Protein AF-A0A952QMC7-F1 (afdb_monomer_lite)

Structure (mmCIF, N/CA/C/O backbone):
data_AF-A0A952QMC7-F1
#
_entry.id   AF-A0A952QMC7-F1
#
loop_
_atom_site.group_PDB
_atom_site.id
_atom_site.type_symbol
_atom_site.label_atom_id
_atom_site.label_alt_id
_atom_site.label_comp_id
_atom_site.label_asym_id
_atom_site.label_entity_id
_atom_site.label_seq_id
_atom_site.pdbx_PDB_ins_code
_atom_site.Cartn_x
_atom_site.Cartn_y
_atom_site.Cartn_z
_atom_site.occupancy
_atom_site.B_iso_or_equiv
_atom_site.auth_seq_id
_atom_site.auth_comp_id
_atom_site.auth_asym_id
_atom_site.auth_atom_id
_atom_site.pdbx_PDB_model_num
ATOM 1 N N . MET A 1 1 ? 6.473 1.952 -27.449 1.00 46.44 1 MET A N 1
ATOM 2 C CA . MET A 1 1 ? 7.443 1.026 -28.058 1.00 46.44 1 MET A CA 1
ATOM 3 C C . MET A 1 1 ? 8.771 1.751 -28.210 1.00 46.44 1 MET A C 1
ATOM 5 O O . MET A 1 1 ? 8.741 2.931 -28.536 1.00 46.44 1 MET A O 1
ATOM 9 N N . PRO A 1 2 ? 9.917 1.151 -27.863 1.00 58.44 2 PRO A N 1
ATOM 10 C CA . PRO A 1 2 ? 11.208 1.747 -28.195 1.00 58.44 2 PRO A CA 1
ATOM 11 C C . PRO A 1 2 ? 11.367 1.767 -29.720 1.00 58.44 2 PRO A C 1
ATOM 13 O O . PRO A 1 2 ? 11.030 0.790 -30.382 1.00 58.44 2 PRO A O 1
ATOM 16 N N . SER A 1 3 ? 11.835 2.882 -30.279 1.00 60.69 3 SER A N 1
ATOM 17 C CA . SER A 1 3 ? 12.245 2.903 -31.687 1.00 60.69 3 SER A CA 1
ATOM 18 C C . SER A 1 3 ? 13.537 2.098 -31.801 1.00 60.69 3 SER A C 1
ATOM 20 O O . SER A 1 3 ? 14.503 2.443 -31.131 1.00 60.69 3 SER A O 1
ATOM 22 N N . VAL A 1 4 ? 13.567 1.010 -32.567 1.00 72.19 4 VAL A N 1
ATOM 23 C CA . VAL A 1 4 ? 14.791 0.222 -32.784 1.00 72.19 4 VAL A CA 1
ATOM 24 C C . VAL A 1 4 ? 15.280 0.508 -34.194 1.00 72.19 4 VAL A C 1
ATOM 26 O O . VAL A 1 4 ? 14.558 0.272 -35.158 1.00 72.19 4 VAL A O 1
ATOM 29 N N . ARG A 1 5 ? 16.503 1.034 -34.312 1.00 64.94 5 ARG A N 1
ATOM 30 C CA . ARG A 1 5 ? 17.188 1.211 -35.593 1.00 64.94 5 ARG A CA 1
ATOM 31 C C . ARG A 1 5 ? 18.360 0.242 -35.632 1.00 64.94 5 ARG A C 1
ATOM 33 O O . ARG A 1 5 ? 19.330 0.408 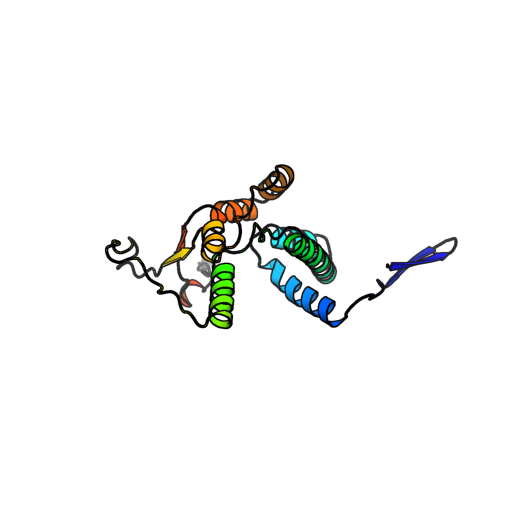-34.895 1.00 64.94 5 ARG A O 1
ATOM 40 N N . GLN A 1 6 ? 18.240 -0.782 -36.464 1.00 74.38 6 GLN A N 1
ATOM 41 C CA . GLN A 1 6 ? 19.273 -1.787 -36.684 1.00 74.38 6 GLN A CA 1
ATOM 42 C C . GLN A 1 6 ? 19.894 -1.558 -38.064 1.00 74.38 6 GLN A C 1
ATOM 44 O O . GLN A 1 6 ? 19.174 -1.490 -39.058 1.00 74.38 6 GLN A O 1
ATOM 49 N N . SER A 1 7 ? 21.216 -1.417 -38.123 1.00 74.81 7 SER A N 1
ATOM 50 C CA . SER A 1 7 ? 22.007 -1.575 -39.348 1.00 74.81 7 SER A CA 1
ATOM 51 C C . SER A 1 7 ? 22.953 -2.766 -39.167 1.00 74.81 7 SER A C 1
ATOM 53 O O . SER A 1 7 ? 23.205 -3.171 -38.034 1.00 74.81 7 SER A O 1
ATOM 55 N N . ALA A 1 8 ? 23.450 -3.349 -40.265 1.00 68.75 8 ALA A N 1
ATOM 56 C CA . ALA A 1 8 ? 24.111 -4.665 -40.316 1.00 68.75 8 ALA A CA 1
ATOM 57 C C . ALA A 1 8 ? 25.229 -4.923 -39.276 1.00 68.75 8 ALA A C 1
ATOM 59 O O . ALA A 1 8 ? 25.544 -6.078 -39.012 1.00 68.75 8 ALA A O 1
ATOM 60 N N . GLN A 1 9 ? 25.806 -3.879 -38.668 1.00 71.62 9 GLN A N 1
ATOM 61 C CA . GLN A 1 9 ? 26.843 -3.980 -37.631 1.00 71.62 9 GLN A CA 1
ATOM 62 C C . GLN A 1 9 ? 26.465 -3.341 -36.278 1.00 71.62 9 GLN A C 1
ATOM 64 O O . GLN A 1 9 ? 27.192 -3.526 -35.308 1.00 71.62 9 GLN A O 1
ATOM 69 N N . HIS A 1 10 ? 25.341 -2.619 -36.160 1.00 63.44 10 HIS A N 1
ATOM 70 C CA . HIS A 1 10 ? 24.965 -1.922 -34.922 1.00 63.44 10 HIS A CA 1
ATOM 71 C C . HIS A 1 10 ? 23.453 -1.907 -34.654 1.00 63.44 10 HIS A C 1
ATOM 73 O O . HIS A 1 10 ? 22.632 -1.579 -35.512 1.00 63.44 10 HIS A O 1
ATOM 79 N N . CYS A 1 11 ? 23.086 -2.187 -33.400 1.00 74.00 11 CYS A N 1
ATOM 80 C CA . CYS A 1 11 ? 21.713 -2.106 -32.903 1.00 74.00 11 CYS A CA 1
ATOM 81 C C . CYS A 1 11 ? 21.554 -0.882 -31.993 1.00 74.00 11 CYS A C 1
ATOM 83 O O . CYS A 1 11 ? 22.032 -0.892 -30.859 1.00 74.00 11 CYS A O 1
ATOM 85 N N . TYR A 1 12 ? 20.846 0.153 -32.450 1.00 68.44 12 TYR A N 1
ATOM 86 C CA . TYR A 1 12 ? 20.510 1.314 -31.627 1.00 68.44 12 TYR A CA 1
ATOM 87 C C . TYR A 1 12 ? 19.070 1.207 -31.122 1.00 68.44 12 TYR A C 1
ATOM 89 O O . TYR A 1 12 ? 18.110 1.249 -31.894 1.00 68.44 12 TYR A O 1
ATOM 97 N N . THR A 1 13 ? 18.909 1.103 -29.802 1.00 73.38 13 THR A N 1
ATOM 98 C CA . THR A 1 13 ? 17.611 1.311 -29.149 1.00 73.38 13 THR A CA 1
ATOM 99 C C . THR A 1 13 ? 17.432 2.804 -28.891 1.00 73.38 13 THR A C 1
ATOM 101 O O . THR A 1 13 ? 18.131 3.397 -28.074 1.00 73.38 13 THR A O 1
ATOM 104 N N . GLY A 1 14 ? 16.508 3.421 -29.618 1.00 67.38 14 GLY A N 1
ATOM 105 C CA . GLY A 1 14 ? 16.088 4.805 -29.454 1.00 67.38 14 GLY A CA 1
ATOM 106 C C . GLY A 1 14 ? 15.146 5.019 -28.267 1.00 67.38 14 GLY A C 1
ATOM 107 O O . GLY A 1 14 ? 14.783 4.106 -27.522 1.00 67.38 14 GLY A O 1
ATOM 108 N N . HIS A 1 15 ? 14.729 6.272 -28.095 1.00 61.84 15 HIS A N 1
ATOM 109 C CA . HIS A 1 15 ? 13.903 6.708 -26.974 1.00 61.84 15 HIS A CA 1
ATOM 110 C C . HIS A 1 15 ? 12.554 5.974 -26.923 1.00 61.84 15 HIS A C 1
ATOM 112 O O . HIS A 1 15 ? 11.916 5.702 -27.942 1.00 61.84 15 HIS A O 1
ATOM 118 N N . ILE A 1 16 ? 12.089 5.685 -25.707 1.00 64.94 16 ILE A N 1
ATOM 119 C CA . ILE A 1 16 ? 10.761 5.113 -25.471 1.00 64.94 16 ILE A CA 1
ATOM 120 C C . ILE A 1 16 ? 9.714 6.111 -25.985 1.00 64.94 16 ILE A C 1
ATOM 122 O O . ILE A 1 16 ? 9.616 7.226 -25.467 1.00 64.94 16 ILE A O 1
ATOM 126 N N . THR A 1 17 ? 8.913 5.720 -26.985 1.00 59.78 17 THR A N 1
ATOM 127 C CA . THR A 1 17 ? 7.838 6.576 -27.514 1.00 59.78 17 THR A CA 1
ATOM 128 C C . THR A 1 17 ? 6.886 6.976 -26.387 1.00 59.78 17 THR A C 1
ATOM 130 O O . THR A 1 17 ? 6.325 6.107 -25.711 1.00 59.78 17 THR A O 1
ATOM 133 N N . LYS A 1 18 ? 6.656 8.279 -26.206 1.00 67.50 18 LYS A N 1
ATOM 134 C CA . LYS A 1 18 ? 5.801 8.844 -25.149 1.00 67.50 18 LYS A CA 1
ATOM 135 C C . LYS A 1 18 ? 4.307 8.783 -25.507 1.00 67.50 18 LYS A C 1
ATOM 137 O O . LYS A 1 18 ? 3.601 9.771 -25.342 1.00 67.50 18 LYS A O 1
ATOM 142 N N . GLN A 1 19 ? 3.829 7.635 -25.981 1.00 70.88 19 GLN A N 1
ATOM 143 C CA . GLN A 1 19 ? 2.412 7.444 -26.302 1.00 70.88 19 GLN A CA 1
ATOM 144 C C . GLN A 1 19 ? 1.550 7.558 -25.025 1.00 70.88 19 GLN A C 1
ATOM 146 O O . GLN A 1 19 ? 1.967 7.111 -23.948 1.00 70.88 19 GLN A O 1
ATOM 151 N N . GLY A 1 20 ? 0.386 8.209 -25.131 1.00 76.06 20 GLY A N 1
ATOM 152 C CA . GLY A 1 20 ? -0.551 8.476 -24.026 1.00 76.06 20 GLY A CA 1
ATOM 153 C C . GLY A 1 20 ? -0.353 9.814 -23.290 1.00 76.06 20 GLY A C 1
ATOM 154 O O . GLY A 1 20 ? 0.613 10.544 -23.524 1.00 76.06 20 GLY A O 1
ATOM 155 N N . ALA A 1 21 ? -1.272 10.122 -22.366 1.00 84.25 21 ALA A N 1
ATOM 156 C CA . ALA A 1 21 ? -1.344 11.407 -21.664 1.00 84.25 21 ALA A CA 1
ATOM 157 C C . ALA A 1 21 ? -0.065 11.737 -20.865 1.00 84.25 21 ALA A C 1
ATOM 159 O O . ALA A 1 21 ? 0.328 11.025 -19.935 1.00 84.25 21 ALA A O 1
ATOM 160 N N . SER A 1 22 ? 0.572 12.863 -21.202 1.00 86.44 22 SER A N 1
ATOM 161 C CA . SER A 1 22 ? 1.800 13.352 -20.557 1.00 86.44 22 SER A CA 1
ATOM 162 C C . SER A 1 22 ? 1.619 13.635 -19.065 1.00 86.44 22 SER A C 1
ATOM 164 O O . SER A 1 22 ? 2.459 13.225 -18.263 1.00 86.44 22 SER A O 1
ATOM 166 N N . HIS A 1 23 ? 0.500 14.259 -18.695 1.00 90.94 23 HIS A N 1
ATOM 167 C CA . HIS A 1 23 ? 0.152 14.598 -17.315 1.00 90.94 23 HIS A CA 1
ATOM 168 C C . HIS A 1 23 ? 0.047 13.363 -16.414 1.00 90.94 23 HIS A C 1
ATOM 170 O O . HIS A 1 23 ? 0.604 13.349 -15.319 1.00 90.94 23 HIS A O 1
ATOM 176 N N . VAL A 1 24 ? -0.595 12.292 -16.893 1.00 89.75 24 VAL A N 1
ATOM 177 C CA . VAL A 1 24 ? -0.735 11.035 -16.137 1.00 89.75 24 VAL A CA 1
ATOM 178 C C . VAL A 1 24 ? 0.632 10.410 -15.883 1.00 89.75 24 VAL A C 1
ATOM 180 O O . VAL A 1 24 ? 0.936 9.999 -14.765 1.00 89.75 24 VAL A O 1
ATOM 183 N N . ARG A 1 25 ? 1.498 10.389 -16.902 1.00 88.56 25 ARG A N 1
ATOM 184 C CA . ARG A 1 25 ? 2.869 9.884 -16.768 1.00 88.56 25 ARG A CA 1
ATOM 185 C C . ARG A 1 25 ? 3.661 10.680 -15.736 1.00 88.56 25 ARG A C 1
ATOM 187 O O . ARG A 1 25 ? 4.334 10.081 -14.902 1.00 88.56 25 ARG A O 1
ATOM 194 N N . TRP A 1 26 ? 3.570 12.008 -15.784 1.00 92.44 26 TRP A N 1
ATOM 195 C CA . TRP A 1 26 ? 4.222 12.875 -14.808 1.00 92.44 26 TRP A CA 1
ATOM 196 C C . TRP A 1 26 ? 3.712 12.592 -13.389 1.00 92.44 26 TRP A C 1
ATOM 198 O O . TRP A 1 26 ? 4.519 12.327 -12.501 1.00 92.44 26 TRP A O 1
ATOM 208 N N . LEU A 1 27 ? 2.391 12.528 -13.195 1.00 94.31 27 LEU A N 1
ATOM 209 C CA . LEU A 1 27 ? 1.772 12.246 -11.897 1.00 94.31 27 LEU A CA 1
ATOM 210 C C . LEU A 1 27 ? 2.215 10.889 -11.326 1.00 94.31 27 LEU A C 1
ATOM 212 O O . LEU A 1 27 ? 2.561 10.791 -10.150 1.00 94.31 27 LEU A O 1
ATOM 216 N N . LEU A 1 28 ? 2.253 9.847 -12.160 1.00 91.69 28 LEU A N 1
ATOM 217 C CA . LEU A 1 28 ? 2.708 8.514 -11.759 1.00 91.69 28 LEU A CA 1
ATOM 218 C C . LEU A 1 28 ? 4.179 8.503 -11.348 1.00 91.69 28 LEU A C 1
ATOM 220 O O . LEU A 1 28 ? 4.537 7.827 -10.387 1.00 91.69 28 LEU A O 1
ATOM 224 N N . VAL A 1 29 ? 5.029 9.256 -12.047 1.00 93.56 29 VAL A N 1
ATOM 225 C CA . VAL A 1 29 ? 6.442 9.402 -11.679 1.00 93.56 29 VAL A CA 1
ATOM 226 C C . VAL A 1 29 ? 6.573 10.108 -10.329 1.00 93.56 29 VAL A C 1
ATOM 228 O O . VAL A 1 29 ? 7.325 9.630 -9.483 1.00 93.56 29 VAL A O 1
ATOM 231 N N . GLN A 1 30 ? 5.812 11.178 -10.080 1.00 94.62 30 GLN A N 1
ATOM 232 C CA . GLN A 1 30 ? 5.806 11.863 -8.777 1.00 94.62 30 GLN A CA 1
ATOM 233 C C . GLN A 1 30 ? 5.329 10.941 -7.643 1.00 94.62 30 GLN A C 1
ATOM 235 O O . GLN A 1 30 ? 5.927 10.901 -6.566 1.00 94.62 30 GLN A O 1
ATOM 240 N N . ALA A 1 31 ? 4.292 10.136 -7.889 1.00 92.75 31 ALA A N 1
ATOM 241 C CA . ALA A 1 31 ? 3.830 9.135 -6.930 1.00 92.75 31 ALA A CA 1
ATOM 242 C C . ALA A 1 31 ? 4.902 8.061 -6.668 1.00 92.75 31 ALA A C 1
ATOM 244 O O . ALA A 1 31 ? 5.168 7.705 -5.520 1.00 92.75 31 ALA A O 1
ATOM 245 N N . ALA A 1 32 ? 5.565 7.584 -7.723 1.00 93.31 32 ALA A N 1
ATOM 246 C CA . ALA A 1 32 ? 6.609 6.570 -7.637 1.00 93.31 32 ALA A CA 1
ATOM 247 C C . ALA A 1 32 ? 7.864 7.048 -6.887 1.00 93.31 32 ALA A C 1
ATOM 249 O O . ALA A 1 32 ? 8.532 6.231 -6.257 1.00 93.31 32 ALA A O 1
ATOM 250 N N . GLN A 1 33 ? 8.169 8.351 -6.898 1.00 93.00 33 GLN A N 1
ATOM 251 C CA . GLN A 1 33 ? 9.285 8.913 -6.126 1.00 93.00 33 GLN A CA 1
ATOM 252 C C . GLN A 1 33 ? 9.144 8.705 -4.615 1.00 93.00 33 GLN A C 1
ATOM 254 O O . GLN A 1 33 ? 10.159 8.615 -3.939 1.00 93.00 33 GLN A O 1
ATOM 259 N N . HIS A 1 34 ? 7.914 8.612 -4.104 1.00 91.44 34 HIS A N 1
ATOM 260 C CA . HIS A 1 34 ? 7.626 8.413 -2.680 1.00 91.44 34 HIS A CA 1
ATOM 261 C C . HIS A 1 34 ? 7.487 6.931 -2.296 1.00 91.44 34 HIS A C 1
ATOM 263 O O . HIS A 1 34 ? 7.244 6.604 -1.132 1.00 91.44 34 HIS A O 1
ATOM 269 N N . LEU A 1 35 ? 7.583 6.022 -3.273 1.00 90.69 35 LEU A N 1
ATOM 270 C CA . LEU A 1 35 ? 7.326 4.598 -3.069 1.00 90.69 35 LEU A CA 1
ATOM 271 C C . LEU A 1 35 ? 8.477 3.893 -2.339 1.00 90.69 35 LEU A C 1
ATOM 273 O O . LEU A 1 35 ? 8.259 2.861 -1.711 1.00 90.69 35 LEU A O 1
ATOM 277 N N . ASP A 1 36 ? 9.681 4.460 -2.380 1.00 88.12 36 ASP A N 1
ATOM 278 C CA . ASP A 1 36 ? 10.869 3.979 -1.668 1.00 88.12 36 ASP A CA 1
ATOM 279 C C . ASP A 1 36 ? 10.670 3.914 -0.143 1.00 88.12 36 ASP A C 1
ATOM 281 O O . ASP A 1 36 ? 11.124 2.964 0.501 1.00 88.12 36 ASP A O 1
ATOM 285 N N . ARG A 1 37 ? 9.913 4.866 0.414 1.00 89.31 37 ARG A N 1
ATOM 286 C CA . ARG A 1 37 ? 9.539 4.948 1.837 1.00 89.31 37 ARG A CA 1
ATOM 287 C C . ARG A 1 37 ? 8.429 3.977 2.238 1.00 89.31 37 ARG A C 1
ATOM 289 O O . ARG A 1 37 ? 8.126 3.853 3.422 1.00 89.31 37 ARG A O 1
ATOM 296 N N . HIS A 1 38 ? 7.789 3.300 1.285 1.00 91.81 38 HIS A N 1
ATOM 297 C CA . HIS A 1 38 ? 6.698 2.384 1.597 1.00 91.81 38 HIS A CA 1
ATOM 298 C C . HIS A 1 38 ? 7.247 1.087 2.238 1.00 91.81 38 HIS A C 1
ATOM 300 O O . HIS A 1 38 ? 8.156 0.464 1.677 1.00 91.81 38 HIS A O 1
ATOM 306 N N . PRO A 1 39 ? 6.701 0.627 3.380 1.00 89.94 39 PRO A N 1
ATOM 307 C CA . PRO A 1 39 ? 7.207 -0.565 4.079 1.00 89.94 39 PRO A CA 1
ATOM 308 C C . PRO A 1 39 ? 6.854 -1.889 3.378 1.00 89.94 39 PRO A C 1
ATOM 310 O O . PRO A 1 39 ? 7.536 -2.890 3.554 1.00 89.94 39 PRO A O 1
ATOM 313 N N . GLY A 1 40 ? 5.813 -1.894 2.545 1.00 91.44 40 GLY A N 1
ATOM 314 C CA . GLY A 1 40 ? 5.355 -3.085 1.823 1.00 91.44 40 GLY A CA 1
ATOM 315 C C . GLY A 1 40 ? 6.216 -3.530 0.622 1.00 91.44 40 GLY A C 1
ATOM 316 O O . GLY A 1 40 ? 7.221 -2.895 0.282 1.00 91.44 40 GLY A O 1
ATOM 317 N N . PRO A 1 41 ? 5.768 -4.577 -0.102 1.00 91.56 41 PRO A N 1
ATOM 318 C CA . PRO A 1 41 ? 6.540 -5.234 -1.167 1.00 91.56 41 PRO A CA 1
ATOM 319 C C . PRO A 1 41 ? 6.871 -4.311 -2.347 1.00 91.56 41 PRO A C 1
ATOM 321 O O . PRO A 1 41 ? 7.883 -4.486 -3.025 1.00 91.56 41 PRO A O 1
ATOM 324 N N . LEU A 1 42 ? 6.041 -3.293 -2.587 1.00 91.00 42 LEU A N 1
ATOM 325 C CA . LEU A 1 42 ? 6.306 -2.275 -3.600 1.00 91.00 42 LEU A CA 1
ATOM 326 C C . LEU A 1 42 ? 7.541 -1.438 -3.286 1.00 91.00 42 LEU A C 1
ATOM 328 O O . LEU A 1 42 ? 8.378 -1.259 -4.166 1.00 91.00 42 LEU A O 1
ATOM 332 N N . GLY A 1 43 ? 7.684 -0.966 -2.048 1.00 90.75 43 GLY A N 1
ATOM 333 C CA . GLY A 1 43 ? 8.855 -0.185 -1.661 1.00 90.75 43 GLY A CA 1
ATOM 334 C C . GLY A 1 43 ? 10.117 -1.037 -1.658 1.00 90.75 43 GLY A C 1
ATOM 335 O O . GLY A 1 43 ? 11.143 -0.608 -2.178 1.00 90.75 43 GLY A O 1
ATOM 336 N N . ALA A 1 44 ? 10.024 -2.288 -1.196 1.00 92.31 44 ALA A N 1
ATOM 337 C CA . ALA A 1 44 ? 11.132 -3.240 -1.280 1.00 92.31 44 ALA A CA 1
ATOM 338 C C . ALA A 1 44 ? 11.581 -3.485 -2.729 1.00 92.31 44 ALA A C 1
ATOM 340 O O . ALA A 1 44 ? 12.778 -3.508 -3.008 1.00 92.31 44 ALA A O 1
ATOM 341 N N . PHE A 1 45 ? 10.640 -3.594 -3.672 1.00 91.06 45 PHE A N 1
ATOM 342 C CA . PHE A 1 45 ? 10.955 -3.701 -5.096 1.00 91.06 45 PHE A CA 1
ATOM 343 C C . PHE A 1 45 ? 11.722 -2.477 -5.614 1.00 91.06 45 PHE A C 1
ATOM 345 O O . PHE A 1 45 ? 12.730 -2.640 -6.302 1.00 91.06 45 PHE A O 1
ATOM 352 N N . VAL A 1 46 ? 11.288 -1.261 -5.259 1.00 91.88 46 VAL A N 1
ATOM 353 C CA . VAL A 1 46 ? 11.984 -0.030 -5.667 1.00 91.88 46 VAL A CA 1
ATOM 354 C C . VAL A 1 46 ? 13.386 0.030 -5.073 1.00 91.88 46 VAL A C 1
ATOM 356 O O . VAL A 1 46 ? 14.334 0.255 -5.820 1.00 91.88 46 VAL A O 1
ATOM 359 N N . ARG A 1 47 ? 13.542 -0.239 -3.772 1.00 92.50 47 ARG A N 1
ATOM 360 C CA . ARG A 1 47 ? 14.848 -0.235 -3.092 1.00 92.50 47 ARG A CA 1
ATOM 361 C C . ARG A 1 47 ? 15.815 -1.255 -3.703 1.00 92.50 47 ARG A C 1
ATOM 363 O O . ARG A 1 47 ? 16.947 -0.912 -4.029 1.00 92.50 47 ARG A O 1
ATOM 370 N N . LYS A 1 48 ? 15.353 -2.486 -3.958 1.00 91.56 48 LYS A N 1
ATOM 371 C CA . LYS A 1 48 ? 16.159 -3.530 -4.621 1.00 91.56 48 LYS A CA 1
ATOM 372 C C . LYS A 1 48 ? 16.586 -3.117 -6.029 1.00 91.56 48 LYS A C 1
ATOM 374 O O . LYS A 1 48 ? 17.710 -3.395 -6.441 1.00 91.56 48 LYS A O 1
ATOM 379 N N . LEU A 1 49 ? 15.707 -2.449 -6.774 1.00 92.12 49 LEU A N 1
ATOM 380 C CA . LEU A 1 49 ? 16.019 -1.997 -8.125 1.00 92.12 49 LEU A CA 1
ATOM 381 C C . LEU A 1 49 ? 16.970 -0.793 -8.130 1.00 92.12 49 LEU A C 1
ATOM 383 O O . LEU A 1 49 ? 17.862 -0.752 -8.972 1.00 92.12 49 LEU A O 1
ATOM 387 N N . GLN A 1 50 ? 16.831 0.130 -7.175 1.00 92.25 50 GLN A N 1
ATOM 388 C CA . GLN A 1 50 ? 17.759 1.250 -6.969 1.00 92.25 50 GLN A CA 1
ATOM 389 C C . GLN A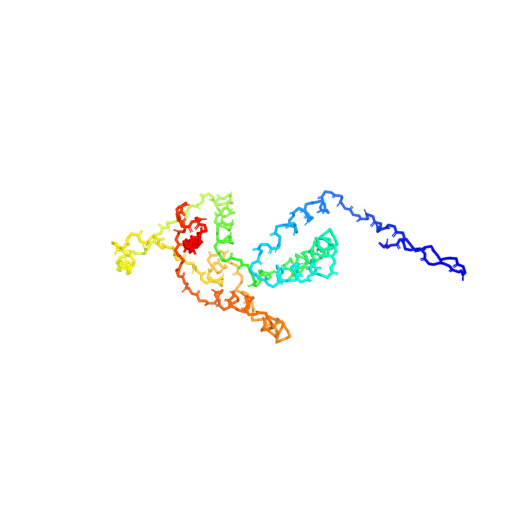 1 50 ? 19.177 0.775 -6.631 1.00 92.25 50 GLN A C 1
ATOM 391 O O . GLN A 1 50 ? 20.139 1.401 -7.053 1.00 92.25 50 GLN A O 1
ATOM 396 N N . HIS A 1 51 ? 19.321 -0.354 -5.934 1.00 91.81 51 HIS A N 1
ATOM 397 C CA . HIS A 1 51 ? 20.636 -0.943 -5.674 1.00 91.81 51 HIS A CA 1
ATOM 398 C C . HIS A 1 51 ? 21.299 -1.506 -6.948 1.00 91.81 51 HIS A C 1
ATOM 400 O O . HIS A 1 51 ? 22.518 -1.601 -7.035 1.00 91.81 51 HIS A O 1
ATOM 406 N N . ARG A 1 52 ? 20.513 -1.922 -7.950 1.00 91.12 52 ARG A N 1
ATOM 407 C CA . ARG A 1 52 ? 21.028 -2.557 -9.181 1.00 91.12 52 ARG A CA 1
ATOM 408 C C . ARG A 1 52 ? 21.140 -1.602 -10.370 1.00 91.12 52 ARG A C 1
ATOM 410 O O . ARG A 1 52 ? 21.826 -1.918 -11.340 1.00 91.12 52 ARG A O 1
ATOM 417 N N . LYS A 1 53 ? 20.380 -0.506 -10.368 1.00 90.88 53 LYS A N 1
ATOM 418 C CA . LYS A 1 53 ? 20.196 0.412 -11.501 1.00 90.88 53 LYS A CA 1
ATOM 419 C C . LYS A 1 53 ? 20.045 1.846 -11.002 1.00 90.88 53 LYS A C 1
ATOM 421 O O . LYS A 1 53 ? 19.645 2.086 -9.871 1.00 90.88 53 LYS A O 1
ATOM 426 N N . ASN A 1 54 ? 20.253 2.801 -11.905 1.00 91.50 54 ASN A N 1
ATOM 427 C CA . ASN A 1 54 ? 20.069 4.225 -11.627 1.00 91.50 54 ASN A CA 1
ATOM 428 C C . ASN A 1 54 ? 18.669 4.529 -11.066 1.00 91.50 54 ASN A C 1
ATOM 430 O O . ASN A 1 54 ? 17.661 3.984 -11.532 1.00 91.50 54 ASN A O 1
ATOM 434 N N . ARG A 1 55 ? 18.597 5.481 -10.128 1.00 91.06 55 ARG A N 1
ATOM 435 C CA . ARG A 1 55 ? 17.354 5.883 -9.446 1.00 91.06 55 ARG A CA 1
ATOM 436 C C . ARG A 1 55 ? 16.218 6.215 -10.417 1.00 91.06 55 ARG A C 1
ATOM 438 O O . ARG A 1 55 ? 15.091 5.771 -10.212 1.00 91.06 55 ARG A O 1
ATOM 445 N N . SER A 1 56 ? 16.510 6.930 -11.502 1.00 90.75 56 SER A N 1
ATOM 446 C CA . SER A 1 56 ? 15.517 7.295 -12.522 1.00 90.75 56 SER A CA 1
ATOM 447 C C . SER A 1 56 ? 14.891 6.071 -13.198 1.00 90.75 56 SER A C 1
ATOM 449 O O . SER A 1 56 ? 13.680 6.031 -13.400 1.00 90.75 56 SER A O 1
ATOM 451 N N . ILE A 1 57 ? 15.691 5.037 -13.483 1.00 90.88 57 ILE A N 1
ATOM 452 C CA . ILE A 1 57 ? 15.206 3.777 -14.069 1.00 90.88 57 ILE A CA 1
ATOM 453 C C . ILE A 1 57 ? 14.302 3.058 -13.064 1.00 90.88 57 ILE A C 1
ATOM 455 O O . ILE A 1 57 ? 13.223 2.589 -13.430 1.00 90.88 57 ILE A O 1
ATOM 459 N N . ALA A 1 58 ? 14.703 3.023 -11.791 1.00 93.12 58 ALA A N 1
ATOM 460 C CA . ALA A 1 58 ? 13.911 2.398 -10.740 1.00 93.12 58 ALA A CA 1
ATOM 461 C C . ALA A 1 58 ? 12.546 3.082 -10.549 1.00 93.12 58 ALA A C 1
ATOM 463 O O . ALA A 1 58 ? 11.533 2.395 -10.439 1.00 93.12 58 ALA A O 1
ATOM 464 N N . ILE A 1 59 ? 12.494 4.419 -10.582 1.00 93.38 59 ILE A N 1
ATOM 465 C CA . ILE A 1 59 ? 11.243 5.189 -10.476 1.00 93.38 59 ILE A CA 1
ATOM 466 C C . ILE A 1 59 ? 10.323 4.917 -11.674 1.00 93.38 59 ILE A C 1
ATOM 468 O O . ILE A 1 59 ? 9.125 4.708 -11.493 1.00 93.38 59 ILE A O 1
ATOM 472 N N . VAL A 1 60 ? 10.857 4.872 -12.898 1.00 91.62 60 VAL A N 1
ATOM 473 C CA . VAL A 1 60 ? 10.050 4.581 -14.097 1.00 91.62 60 VAL A CA 1
ATOM 474 C C . VAL A 1 60 ? 9.502 3.150 -14.061 1.00 91.62 60 VAL A C 1
ATOM 476 O O . VAL A 1 60 ? 8.327 2.926 -14.362 1.00 91.62 60 VAL A O 1
ATOM 479 N N . ALA A 1 61 ? 10.313 2.179 -13.634 1.00 92.31 61 ALA A N 1
ATOM 480 C CA . ALA A 1 61 ? 9.863 0.803 -13.441 1.00 92.31 61 ALA A CA 1
ATOM 481 C C . ALA A 1 61 ? 8.791 0.693 -12.340 1.00 92.31 61 ALA A C 1
ATOM 483 O O . ALA A 1 61 ? 7.803 -0.027 -12.501 1.00 92.31 61 ALA A O 1
ATOM 484 N N . ALA A 1 62 ? 8.946 1.447 -11.249 1.00 94.38 62 ALA A N 1
ATOM 485 C CA . ALA A 1 62 ? 7.957 1.546 -10.182 1.00 94.38 62 ALA A CA 1
ATOM 486 C C . ALA A 1 62 ? 6.631 2.133 -10.684 1.00 94.38 62 ALA A C 1
ATOM 488 O O . ALA A 1 62 ? 5.575 1.564 -10.419 1.00 94.38 62 ALA A O 1
ATOM 489 N N . ALA A 1 63 ? 6.679 3.209 -11.474 1.00 93.38 63 ALA A N 1
ATOM 490 C CA . ALA A 1 63 ? 5.500 3.815 -12.086 1.00 93.38 63 ALA A CA 1
ATOM 491 C C . ALA A 1 63 ? 4.745 2.816 -12.978 1.00 93.38 63 ALA A C 1
ATOM 493 O O . ALA A 1 63 ? 3.527 2.700 -12.868 1.00 93.38 63 ALA A O 1
ATOM 494 N N . ARG A 1 64 ? 5.454 2.024 -13.798 1.00 93.00 64 ARG A N 1
ATOM 495 C CA . ARG A 1 64 ? 4.837 0.942 -14.589 1.00 93.00 64 ARG A CA 1
ATOM 496 C C . ARG A 1 64 ? 4.114 -0.068 -13.696 1.00 93.00 64 ARG A C 1
ATOM 498 O O . ARG A 1 64 ? 2.978 -0.428 -13.985 1.00 93.00 64 ARG A O 1
ATOM 505 N N . LYS A 1 65 ? 4.754 -0.497 -12.605 1.00 92.75 65 LYS A N 1
ATOM 506 C CA . LYS A 1 65 ? 4.167 -1.452 -11.655 1.00 92.75 65 LYS A CA 1
ATOM 507 C C . LYS A 1 65 ? 2.923 -0.884 -10.962 1.00 92.75 65 LYS A C 1
ATOM 509 O O . LYS A 1 65 ? 1.947 -1.607 -10.793 1.00 92.75 65 LYS A O 1
ATOM 514 N N . LEU A 1 66 ? 2.929 0.407 -10.620 1.00 93.25 66 LEU A N 1
ATOM 515 C CA . LEU A 1 66 ? 1.760 1.099 -10.069 1.00 93.25 66 LEU A CA 1
ATOM 516 C C . LEU A 1 66 ? 0.584 1.124 -11.051 1.00 93.25 66 LEU A C 1
ATOM 518 O O . LEU A 1 66 ? -0.546 0.912 -10.628 1.00 93.25 66 LEU A O 1
ATOM 522 N N . VAL A 1 67 ? 0.834 1.335 -12.347 1.00 93.62 67 VAL A N 1
ATOM 523 C CA . VAL A 1 67 ? -0.225 1.314 -13.372 1.00 93.62 67 VAL A CA 1
ATOM 524 C C . VAL A 1 67 ? -0.864 -0.064 -13.482 1.00 93.62 67 VAL A C 1
ATOM 526 O O . VAL A 1 67 ? -2.087 -0.164 -13.470 1.00 93.62 67 VAL A O 1
ATOM 529 N N . THR A 1 68 ? -0.060 -1.129 -13.543 1.00 93.56 68 THR A N 1
ATOM 530 C CA . THR A 1 68 ? -0.582 -2.503 -13.587 1.00 93.56 68 THR A CA 1
ATOM 531 C C . THR A 1 68 ? -1.428 -2.803 -12.349 1.00 93.56 68 THR A C 1
ATOM 533 O O . THR A 1 68 ? -2.528 -3.331 -12.471 1.00 93.56 68 THR A O 1
ATOM 536 N N . LEU A 1 69 ? -0.962 -2.408 -11.160 1.00 91.62 69 LEU A N 1
ATOM 537 C CA . LEU A 1 69 ? -1.737 -2.575 -9.931 1.00 91.62 69 LEU A CA 1
ATOM 538 C C . LEU A 1 69 ? -3.038 -1.775 -9.934 1.00 91.62 69 LEU A C 1
ATOM 540 O O . LEU A 1 69 ? -4.064 -2.304 -9.524 1.00 91.62 69 LEU A O 1
ATOM 544 N N . ALA A 1 70 ? -3.014 -0.526 -10.401 1.00 92.19 70 ALA A N 1
ATOM 545 C CA . ALA A 1 70 ? -4.217 0.292 -10.501 1.00 92.19 70 ALA A CA 1
ATOM 546 C C . ALA A 1 70 ? -5.245 -0.348 -11.440 1.00 92.19 70 ALA A C 1
ATOM 548 O O . ALA A 1 70 ? -6.418 -0.420 -11.092 1.00 92.19 70 ALA A O 1
ATOM 549 N N . TRP A 1 71 ? -4.802 -0.865 -12.589 1.00 93.44 71 TRP A N 1
ATOM 550 C CA . TRP A 1 71 ? -5.669 -1.584 -13.519 1.00 93.44 71 TRP A CA 1
ATOM 551 C C . TRP A 1 71 ? -6.282 -2.836 -12.884 1.00 93.44 71 TRP A C 1
ATOM 553 O O . TRP A 1 71 ? -7.487 -3.033 -12.992 1.00 93.44 71 TRP A O 1
ATOM 563 N N . HIS A 1 72 ? -5.494 -3.634 -12.155 1.00 92.06 72 HIS A N 1
ATOM 564 C CA . HIS A 1 72 ? -6.020 -4.803 -11.448 1.00 92.06 72 HIS A CA 1
ATOM 565 C C . HIS A 1 72 ? -7.044 -4.430 -10.377 1.00 92.06 72 HIS A C 1
ATOM 567 O O . HIS A 1 72 ? -8.105 -5.035 -10.348 1.00 92.06 72 HIS A O 1
ATOM 573 N N . VAL A 1 73 ? -6.763 -3.424 -9.542 1.00 92.19 73 VAL A N 1
ATOM 574 C CA . VAL A 1 73 ? -7.691 -2.966 -8.490 1.00 92.19 73 VAL A CA 1
ATOM 575 C C . VAL A 1 73 ? -8.993 -2.431 -9.092 1.00 92.19 73 VAL A C 1
ATOM 577 O O . VAL A 1 73 ? -10.068 -2.680 -8.556 1.00 92.19 73 VAL A O 1
ATOM 580 N N . LEU A 1 74 ? -8.911 -1.712 -10.214 1.00 92.06 74 LEU A N 1
ATOM 581 C CA . LEU A 1 74 ? -10.092 -1.210 -10.919 1.00 92.06 74 LEU A CA 1
ATOM 582 C C . LEU A 1 74 ? -10.887 -2.332 -11.598 1.00 92.06 74 LEU A C 1
ATOM 584 O O . LEU A 1 74 ? -12.110 -2.274 -11.609 1.00 92.06 74 LEU A O 1
ATOM 588 N N . GLY A 1 75 ? -10.205 -3.332 -12.160 1.00 92.56 75 GLY A N 1
ATOM 589 C CA . GLY A 1 75 ? -10.841 -4.449 -12.854 1.00 92.56 75 GLY A CA 1
ATOM 590 C C . GLY A 1 75 ? -11.459 -5.487 -11.918 1.00 92.56 75 GLY A C 1
ATOM 591 O O . GLY A 1 75 ? -12.513 -6.024 -12.232 1.00 92.56 75 GLY A O 1
ATOM 592 N N . SER A 1 76 ? -10.828 -5.772 -10.774 1.00 87.88 76 SER A N 1
ATOM 593 C CA . SER A 1 76 ? -11.337 -6.751 -9.805 1.00 87.88 76 SER A CA 1
ATOM 594 C C . SER A 1 76 ? -12.295 -6.155 -8.775 1.00 87.88 76 SER A C 1
ATOM 596 O O . SER A 1 76 ? -13.043 -6.897 -8.148 1.00 87.88 76 SER A O 1
ATOM 598 N N . GLY A 1 77 ? -12.245 -4.838 -8.542 1.00 88.12 77 GLY A N 1
ATOM 599 C CA . GLY A 1 77 ? -12.970 -4.191 -7.444 1.00 88.12 77 GLY A CA 1
ATOM 600 C C . GLY A 1 77 ? -12.433 -4.548 -6.049 1.00 88.12 77 GLY A C 1
ATOM 601 O O . GLY A 1 77 ? -12.977 -4.092 -5.043 1.00 88.12 77 GLY A O 1
ATOM 602 N N . GLU A 1 78 ? -11.354 -5.333 -5.963 1.00 89.75 78 GLU A N 1
ATOM 603 C CA . GLU A 1 78 ? -10.720 -5.685 -4.696 1.00 89.75 78 GLU A CA 1
ATOM 604 C C . GLU A 1 78 ? -9.724 -4.598 -4.271 1.00 89.75 78 GLU A C 1
ATOM 606 O O . GLU A 1 78 ? -8.849 -4.207 -5.054 1.00 89.75 78 GLU A O 1
ATOM 611 N N . PRO A 1 79 ? -9.784 -4.118 -3.017 1.00 91.44 79 PRO A N 1
ATOM 612 C CA . PRO A 1 79 ? -8.833 -3.135 -2.541 1.00 91.44 79 PRO A CA 1
ATOM 613 C C . PRO A 1 79 ? -7.427 -3.730 -2.412 1.00 91.44 79 PRO A C 1
ATOM 615 O O . PRO A 1 79 ? -7.215 -4.927 -2.216 1.00 91.44 79 PRO A O 1
ATOM 618 N N . TYR A 1 80 ? -6.427 -2.852 -2.475 1.00 91.69 80 TYR A N 1
ATOM 619 C CA . TYR A 1 80 ? -5.027 -3.256 -2.424 1.00 91.69 80 TYR A CA 1
ATOM 620 C C . TYR A 1 80 ? -4.653 -3.928 -1.088 1.00 91.69 80 TYR A C 1
ATOM 622 O O . TYR A 1 80 ? -4.856 -3.362 -0.009 1.00 91.69 80 TYR A O 1
ATOM 630 N N . ARG A 1 81 ? -4.032 -5.113 -1.168 1.00 91.50 81 ARG A N 1
ATOM 631 C CA . ARG A 1 81 ? -3.732 -5.980 -0.012 1.00 91.50 81 ARG A CA 1
ATOM 632 C C . ARG A 1 81 ? -2.695 -5.415 0.958 1.00 91.50 81 ARG A C 1
ATOM 634 O O . ARG A 1 81 ? -2.779 -5.666 2.151 1.00 91.50 81 ARG A O 1
ATOM 641 N N . TYR A 1 82 ? -1.727 -4.642 0.467 1.00 92.69 82 TYR A N 1
ATOM 642 C CA . TYR A 1 82 ? -0.591 -4.165 1.272 1.00 92.69 82 TYR A CA 1
ATOM 643 C C . TYR A 1 82 ? -0.654 -2.671 1.575 1.00 92.69 82 TYR A C 1
ATOM 645 O O . TYR A 1 82 ? 0.380 -2.001 1.635 1.00 92.69 82 TYR A O 1
ATOM 653 N N . ALA A 1 83 ? -1.861 -2.121 1.691 1.00 93.06 83 ALA A N 1
ATOM 654 C CA . ALA A 1 83 ? -2.037 -0.715 2.014 1.00 93.06 83 ALA A CA 1
ATOM 655 C C . ALA A 1 83 ? -1.706 -0.449 3.490 1.00 93.06 83 ALA A C 1
ATOM 657 O O . ALA A 1 83 ? -1.981 -1.264 4.367 1.00 93.06 83 ALA A O 1
ATOM 658 N N . VAL A 1 84 ? -1.138 0.721 3.787 1.00 93.06 84 VAL A N 1
ATOM 659 C CA . VAL A 1 84 ? -0.869 1.121 5.176 1.00 93.06 84 VAL A CA 1
ATOM 660 C C . VAL A 1 84 ? -2.203 1.456 5.865 1.00 93.06 84 VAL A C 1
ATOM 662 O O . VAL A 1 84 ? -2.856 2.410 5.427 1.00 93.06 84 VAL A O 1
ATOM 665 N N . PRO A 1 85 ? -2.618 0.759 6.945 1.00 92.88 85 PRO A N 1
ATOM 666 C CA . PRO A 1 85 ? -3.979 0.865 7.485 1.00 92.88 85 PRO A CA 1
ATOM 667 C C . PRO A 1 85 ? -4.339 2.281 7.921 1.00 92.88 85 PRO A C 1
ATOM 669 O O . PRO A 1 85 ? -5.403 2.787 7.586 1.00 92.88 85 PRO A O 1
ATOM 672 N N . ARG A 1 86 ? -3.412 2.966 8.598 1.00 91.62 86 ARG A N 1
ATOM 673 C CA . ARG A 1 86 ? -3.626 4.326 9.105 1.00 91.62 86 ARG A CA 1
ATOM 674 C C . ARG A 1 86 ? -3.846 5.346 7.987 1.00 91.62 86 ARG A C 1
ATOM 676 O O . ARG A 1 86 ? -4.833 6.073 8.005 1.00 91.62 86 ARG A O 1
ATOM 683 N N . VAL A 1 87 ? -2.926 5.408 7.023 1.00 91.69 87 VAL A N 1
ATOM 684 C CA . VAL A 1 87 ? -3.010 6.355 5.896 1.00 91.69 87 VAL A CA 1
ATOM 685 C C . VAL A 1 87 ? -4.260 6.065 5.065 1.00 91.69 87 VAL A C 1
ATOM 687 O O . VAL A 1 87 ? -4.950 6.983 4.627 1.00 91.69 87 VAL A O 1
ATOM 690 N N . THR A 1 88 ? -4.586 4.782 4.904 1.00 93.81 88 THR A N 1
ATOM 691 C CA . THR A 1 88 ? -5.795 4.328 4.212 1.00 93.81 88 THR A CA 1
ATOM 692 C C . THR A 1 88 ? -7.053 4.781 4.942 1.00 93.81 88 THR A C 1
ATOM 694 O O . THR A 1 88 ? -7.918 5.395 4.328 1.00 93.81 88 THR A O 1
ATOM 697 N N . GLN A 1 89 ? -7.124 4.586 6.258 1.00 93.06 89 GLN A N 1
ATOM 698 C CA . GLN A 1 89 ? -8.239 5.038 7.085 1.00 93.06 89 GLN A CA 1
ATOM 699 C C . GLN A 1 89 ? -8.406 6.562 7.031 1.00 93.06 89 GLN A C 1
ATOM 701 O O . GLN A 1 89 ? -9.515 7.054 6.843 1.00 93.06 89 GLN A O 1
ATOM 706 N N . GLU A 1 90 ? -7.317 7.326 7.157 1.00 92.88 90 GLU A N 1
ATOM 707 C CA . GLU A 1 90 ? -7.343 8.790 7.057 1.00 92.88 90 GLU A CA 1
ATOM 708 C C . GLU A 1 90 ? -7.844 9.244 5.673 1.00 92.88 90 GLU A C 1
ATOM 710 O O . GLU A 1 90 ? -8.672 10.159 5.578 1.00 92.88 90 GLU A O 1
ATOM 715 N N . LYS A 1 91 ? -7.397 8.572 4.602 1.00 93.88 91 LYS A N 1
ATOM 716 C CA . LYS A 1 91 ? -7.844 8.819 3.225 1.00 93.88 91 LYS A CA 1
ATOM 717 C C . LYS A 1 91 ? -9.331 8.514 3.054 1.00 93.88 91 LYS A C 1
ATOM 719 O O . LYS A 1 91 ? -10.056 9.380 2.568 1.00 93.88 91 LYS A O 1
ATOM 724 N N . LEU A 1 92 ? -9.792 7.336 3.466 1.00 93.38 92 LEU A N 1
ATOM 725 C CA . LEU A 1 92 ? -11.195 6.934 3.343 1.00 93.38 92 LEU A CA 1
ATOM 726 C C . LEU A 1 92 ? -12.105 7.835 4.184 1.00 93.38 92 LEU A C 1
ATOM 728 O O . LEU A 1 92 ? -13.079 8.370 3.667 1.00 93.38 92 LEU A 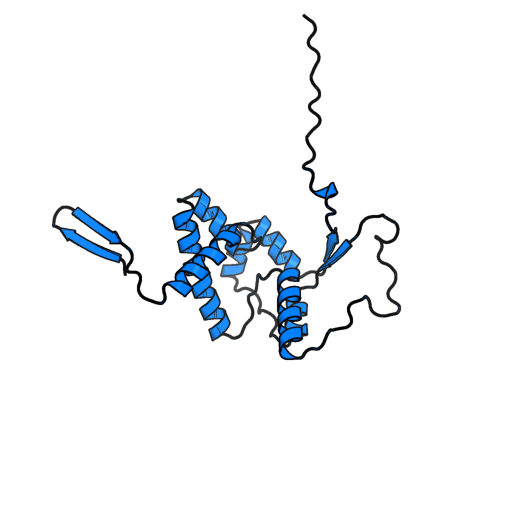O 1
ATOM 732 N N . ALA A 1 93 ? -11.716 8.163 5.419 1.00 92.06 93 ALA A N 1
ATOM 733 C CA . ALA A 1 93 ? -12.448 9.117 6.248 1.00 92.06 93 ALA A CA 1
ATOM 734 C C . ALA A 1 93 ? -12.516 10.519 5.616 1.00 92.06 93 ALA A C 1
ATOM 736 O O . ALA A 1 93 ? -13.503 11.239 5.784 1.00 92.06 93 ALA A O 1
ATOM 737 N N . ARG A 1 94 ? -11.474 10.949 4.890 1.00 94.25 94 ARG A N 1
ATOM 738 C CA . ARG A 1 94 ? -11.503 12.206 4.127 1.00 94.25 94 ARG A CA 1
ATOM 739 C C . ARG A 1 94 ? -12.474 12.128 2.953 1.00 94.25 94 ARG A C 1
ATOM 741 O O . ARG A 1 94 ? -13.203 13.093 2.746 1.00 94.25 94 ARG A O 1
ATOM 748 N N . LEU A 1 95 ? -12.483 11.020 2.214 1.00 93.62 95 LEU A N 1
ATOM 749 C CA . LEU A 1 95 ? -13.405 10.807 1.096 1.00 93.62 95 LEU A CA 1
ATOM 750 C C . LEU A 1 95 ? -14.855 10.759 1.579 1.00 93.62 95 LEU A C 1
ATOM 752 O O . LEU A 1 95 ? -15.670 11.527 1.082 1.00 93.62 95 LEU A O 1
ATOM 756 N N . ARG A 1 96 ? -15.147 9.980 2.623 1.00 91.88 96 ARG A N 1
ATOM 757 C CA . ARG A 1 96 ? -16.475 9.907 3.242 1.00 91.88 96 ARG A CA 1
ATOM 758 C C . ARG A 1 96 ? -16.978 11.273 3.702 1.00 91.88 96 ARG A C 1
ATOM 760 O O . ARG A 1 96 ? -18.095 11.652 3.385 1.00 91.88 96 ARG A O 1
ATOM 767 N N . ARG A 1 97 ? -16.141 12.064 4.386 1.00 93.31 97 ARG A N 1
ATOM 768 C CA . ARG A 1 97 ? -16.515 13.433 4.796 1.00 93.31 97 ARG A CA 1
ATOM 769 C C . ARG A 1 97 ? -16.816 14.351 3.615 1.00 93.31 97 ARG A C 1
ATOM 771 O O . ARG A 1 97 ? -17.649 15.232 3.754 1.00 93.31 97 ARG A O 1
ATOM 778 N N . ARG A 1 98 ? -16.127 14.178 2.485 1.00 94.38 98 ARG A N 1
ATOM 779 C CA . ARG A 1 98 ? -16.390 14.961 1.269 1.00 94.38 98 ARG A CA 1
ATOM 780 C C . ARG A 1 98 ? -17.661 14.511 0.553 1.00 94.38 98 ARG A C 1
ATOM 782 O O . ARG A 1 98 ? -18.335 15.359 -0.006 1.00 94.38 98 ARG A O 1
ATOM 789 N N . ALA A 1 99 ? -17.960 13.214 0.568 1.00 93.56 99 ALA A N 1
ATOM 790 C CA . ALA A 1 99 ? -19.126 12.648 -0.103 1.00 93.56 99 ALA A CA 1
ATOM 791 C C . ALA A 1 99 ? -20.423 12.837 0.702 1.00 93.56 99 ALA A C 1
ATOM 793 O O . ALA A 1 99 ? -21.424 13.268 0.149 1.00 93.56 99 ALA A O 1
ATOM 794 N N . THR A 1 100 ? -20.398 12.535 2.003 1.00 90.88 100 THR A N 1
ATOM 795 C CA . THR A 1 100 ? -21.596 12.472 2.863 1.00 90.88 100 THR A CA 1
ATOM 796 C C . THR A 1 100 ? -21.664 13.622 3.875 1.00 90.88 100 THR A C 1
ATOM 798 O O . THR A 1 100 ? -22.674 13.806 4.536 1.00 90.88 100 THR A O 1
ATOM 801 N N . GLY A 1 101 ? -20.578 14.374 4.093 1.00 90.38 101 GLY A N 1
ATOM 802 C CA . GLY A 1 101 ? -20.498 15.397 5.154 1.00 90.38 101 GLY A CA 1
ATOM 803 C C . GLY A 1 101 ? -20.355 14.835 6.578 1.00 90.38 101 GLY A C 1
ATOM 804 O O . GLY A 1 101 ? -19.889 15.520 7.489 1.00 90.38 101 GLY A O 1
ATOM 805 N N . GLU A 1 102 ? -20.668 13.558 6.782 1.00 86.44 102 GLU A N 1
ATOM 806 C CA . GLU A 1 102 ? -20.710 12.935 8.100 1.00 86.44 102 GLU A CA 1
ATOM 807 C C . GLU A 1 102 ? -19.331 12.709 8.730 1.00 86.44 102 GLU A C 1
ATOM 809 O O . GLU A 1 102 ? -18.418 12.088 8.166 1.00 86.44 102 GLU A O 1
ATOM 814 N N . ARG A 1 103 ? -19.198 13.098 9.998 1.00 86.00 103 ARG A N 1
ATOM 815 C CA . ARG A 1 103 ? -18.063 12.723 10.849 1.00 86.00 103 ARG A CA 1
ATOM 816 C C . ARG A 1 103 ? -18.463 11.550 11.740 1.00 86.00 103 ARG A C 1
ATOM 818 O O . ARG A 1 103 ? -19.487 11.596 12.406 1.00 86.00 103 ARG A O 1
ATOM 825 N N . ARG A 1 104 ? -17.616 10.516 11.802 1.00 81.38 104 ARG A N 1
ATOM 826 C CA . ARG A 1 104 ? -17.815 9.419 12.762 1.00 81.38 104 ARG A CA 1
ATOM 827 C C . ARG A 1 104 ? -17.323 9.881 14.124 1.00 81.38 104 ARG A C 1
ATOM 829 O O . ARG A 1 104 ? -16.247 10.483 14.211 1.00 81.38 104 ARG A O 1
ATOM 836 N N . ARG A 1 105 ? -18.080 9.569 15.178 1.00 79.06 105 ARG A N 1
ATOM 837 C CA . ARG A 1 105 ? -17.594 9.742 16.549 1.00 79.06 105 ARG A CA 1
ATOM 838 C C . ARG A 1 105 ? -16.337 8.895 16.712 1.00 79.06 105 ARG A C 1
ATOM 840 O O . ARG A 1 105 ? -16.346 7.693 16.472 1.00 79.06 105 ARG A O 1
ATOM 847 N N . THR A 1 106 ? -15.239 9.563 17.038 1.00 75.31 106 THR A N 1
ATOM 848 C CA . THR A 1 106 ? -13.950 8.919 17.285 1.00 75.31 106 THR A CA 1
ATOM 849 C C . THR A 1 106 ? -13.745 8.872 18.790 1.00 75.31 106 THR A C 1
ATOM 851 O O . THR A 1 106 ? -13.990 9.861 19.471 1.00 75.31 106 THR A O 1
ATOM 854 N N . GLY A 1 107 ? -13.304 7.732 19.304 1.00 76.19 107 GLY A N 1
ATOM 855 C CA . GLY A 1 107 ? -13.074 7.523 20.728 1.00 76.19 107 GLY A CA 1
ATOM 856 C C . GLY A 1 107 ? -13.240 6.048 21.086 1.00 76.19 107 GLY A C 1
ATOM 857 O O . GLY A 1 107 ? -13.857 5.301 20.322 1.00 76.19 107 GLY A O 1
ATOM 858 N N . PRO A 1 108 ? -12.673 5.594 22.213 1.00 75.00 108 PRO A N 1
ATOM 859 C CA . PRO A 1 108 ? -13.056 4.307 22.768 1.00 75.00 108 PRO A CA 1
ATOM 860 C C . PRO A 1 108 ? -14.562 4.320 23.093 1.00 75.00 108 PRO A C 1
ATOM 862 O O . PRO A 1 108 ? -15.073 5.363 23.505 1.00 75.00 108 PRO A O 1
ATOM 865 N N . PRO A 1 109 ? -15.274 3.192 22.924 1.00 77.81 109 PRO A N 1
ATOM 866 C CA . PRO A 1 109 ? -16.641 3.071 23.418 1.00 77.81 109 PRO A CA 1
ATOM 867 C C . PRO A 1 109 ? -16.691 3.344 24.927 1.00 77.81 109 PRO A C 1
ATOM 869 O O . PRO A 1 109 ? -15.709 3.112 25.643 1.00 77.81 109 PRO A O 1
ATOM 872 N N . ALA A 1 110 ? -17.837 3.833 25.400 1.00 80.62 110 ALA A N 1
ATOM 873 C CA . ALA A 1 110 ? -18.072 4.038 26.824 1.00 80.62 110 ALA A CA 1
ATOM 874 C C . ALA A 1 110 ? -17.841 2.726 27.599 1.00 80.62 110 ALA A C 1
ATOM 876 O O . ALA A 1 110 ? -18.158 1.645 27.106 1.00 80.62 110 ALA A O 1
ATOM 877 N N . GLY A 1 111 ? -17.242 2.820 28.789 1.00 82.75 111 GLY A N 1
ATOM 878 C CA . GLY A 1 111 ? -16.974 1.664 29.654 1.00 82.75 111 GLY A CA 1
ATOM 879 C C . GLY A 1 111 ? -15.686 0.887 29.355 1.00 82.75 111 GLY A C 1
ATOM 880 O O . GLY A 1 111 ? -15.359 -0.038 30.094 1.00 82.75 111 GLY A O 1
ATOM 881 N N . ARG A 1 112 ? -14.903 1.250 28.326 1.00 81.88 112 ARG A N 1
ATOM 882 C CA . ARG A 1 112 ? -13.590 0.615 28.115 1.00 81.88 112 ARG A CA 1
ATOM 883 C C . ARG A 1 112 ? -12.586 1.092 29.175 1.00 81.88 112 ARG A C 1
ATOM 885 O O . ARG A 1 112 ? -12.457 2.308 29.352 1.00 81.88 112 ARG A O 1
ATOM 892 N N . PRO A 1 113 ? -11.835 0.188 29.835 1.00 82.81 113 PRO A N 1
ATOM 893 C CA . PRO A 1 113 ? -10.803 0.599 30.776 1.00 82.81 113 PRO A CA 1
ATOM 894 C C . PRO A 1 113 ? -9.753 1.466 30.074 1.00 82.81 113 PRO A C 1
ATOM 896 O O . PRO A 1 113 ? -9.494 1.327 28.870 1.00 82.81 113 PRO A O 1
ATOM 899 N N . ARG A 1 114 ? -9.144 2.385 30.834 1.00 81.56 114 ARG A N 1
ATOM 900 C CA . ARG A 1 114 ? -8.025 3.191 30.333 1.00 81.56 114 ARG A CA 1
ATOM 901 C C . ARG A 1 114 ? -6.911 2.250 29.870 1.00 81.56 114 ARG A C 1
ATOM 903 O O . ARG A 1 114 ? -6.695 1.192 30.451 1.00 81.56 114 ARG A O 1
ATOM 910 N N . SER A 1 115 ? -6.217 2.616 28.793 1.00 80.12 115 SER A N 1
ATOM 911 C CA . SER A 1 115 ? -5.102 1.798 28.308 1.00 80.12 115 SER A CA 1
ATOM 912 C C . SER A 1 115 ? -4.007 1.691 29.362 1.00 80.12 115 SER A C 1
ATOM 914 O O . SER A 1 115 ? -3.782 2.657 30.081 1.00 80.12 115 SER A O 1
ATOM 916 N N . THR A 1 116 ? -3.252 0.597 29.349 1.00 82.31 116 THR A N 1
ATOM 917 C CA . THR A 1 116 ? -2.079 0.381 30.217 1.00 82.31 116 THR A CA 1
ATOM 918 C C . THR A 1 116 ? -1.045 1.508 30.146 1.00 82.31 116 THR A C 1
ATOM 920 O O . THR A 1 116 ? -0.380 1.799 31.126 1.00 82.31 116 THR A O 1
ATOM 923 N N . ALA A 1 117 ? -0.953 2.203 29.009 1.00 78.75 117 ALA A N 1
ATOM 924 C CA . ALA A 1 117 ? -0.087 3.370 28.832 1.00 78.75 117 ALA A CA 1
ATOM 925 C C . ALA A 1 117 ? -0.592 4.657 29.529 1.00 78.75 117 ALA A C 1
ATOM 927 O O . ALA A 1 11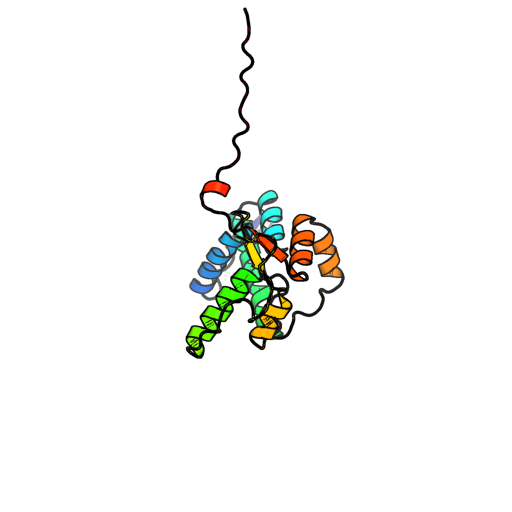7 ? 0.079 5.688 29.491 1.00 78.75 117 ALA A O 1
ATOM 928 N N . TYR A 1 118 ? -1.785 4.660 30.126 1.00 81.12 118 TYR A N 1
ATOM 929 C CA . TYR A 1 118 ? -2.305 5.833 30.830 1.00 81.12 118 TYR A CA 1
ATOM 930 C C . TYR A 1 118 ? -1.433 6.156 32.054 1.00 81.12 118 TYR A C 1
ATOM 932 O O . TYR A 1 118 ? -1.085 5.261 32.811 1.00 81.12 118 TYR A O 1
ATOM 940 N N . GLY A 1 119 ? -1.063 7.427 32.235 1.00 82.69 119 GLY A N 1
ATOM 941 C CA . GLY A 1 119 ? -0.182 7.872 33.327 1.00 82.69 119 GLY A CA 1
ATOM 942 C C . GLY A 1 119 ? 1.321 7.709 33.061 1.00 82.69 119 GLY A C 1
ATOM 943 O O . GLY A 1 119 ? 2.114 8.393 33.688 1.00 82.69 119 GLY A O 1
ATOM 944 N N . THR A 1 120 ? 1.725 6.902 32.074 1.00 81.38 120 THR A N 1
ATOM 945 C CA . THR A 1 120 ? 3.148 6.646 31.751 1.00 81.38 120 THR A CA 1
ATOM 946 C C . THR A 1 120 ? 3.838 7.761 30.948 1.00 81.38 120 THR A C 1
ATOM 948 O O . THR A 1 120 ? 5.005 7.638 30.594 1.00 81.38 120 THR A O 1
ATOM 951 N N . GLY A 1 121 ? 3.112 8.812 30.549 1.00 81.62 121 GLY A N 1
ATOM 952 C CA . GLY A 1 121 ? 3.596 9.836 29.606 1.00 81.62 121 GLY A CA 1
ATOM 953 C C . GLY A 1 121 ? 3.685 9.370 28.141 1.00 81.62 121 GLY A C 1
ATOM 954 O O . GLY A 1 121 ? 3.587 10.193 27.230 1.00 81.62 121 GLY A O 1
ATOM 955 N N . GLN A 1 122 ? 3.752 8.057 27.888 1.00 77.62 122 GLN A N 1
ATOM 956 C CA . GLN A 1 122 ? 3.831 7.461 26.553 1.00 77.62 122 GLN A CA 1
ATOM 957 C C . GLN A 1 122 ? 2.480 7.519 25.827 1.00 77.62 122 GLN A C 1
ATOM 959 O O . GLN A 1 122 ? 1.558 6.723 26.043 1.00 77.62 122 GLN A O 1
ATOM 964 N N . ARG A 1 123 ? 2.338 8.483 24.913 1.00 80.81 123 ARG A N 1
ATOM 965 C CA . ARG A 1 123 ? 1.116 8.652 24.118 1.00 80.81 123 ARG A CA 1
ATOM 966 C C . ARG A 1 123 ? 1.066 7.605 23.012 1.00 80.81 123 ARG A C 1
ATOM 968 O O . ARG A 1 123 ? 1.688 7.766 21.972 1.00 80.81 123 ARG A O 1
ATOM 975 N N . THR A 1 124 ? 0.268 6.558 23.184 1.00 84.81 124 THR A N 1
ATOM 976 C CA . THR A 1 124 ? 0.073 5.530 22.146 1.00 84.81 124 THR A CA 1
ATOM 977 C C . THR A 1 124 ? -1.172 5.786 21.295 1.00 84.81 124 THR A C 1
ATOM 979 O O . THR A 1 124 ? -2.129 6.436 21.720 1.00 84.81 124 THR A O 1
ATOM 982 N N . ARG A 1 125 ? -1.183 5.258 20.068 1.00 85.62 125 ARG A N 1
ATOM 983 C CA . ARG A 1 125 ? -2.359 5.209 19.187 1.00 85.62 125 ARG A CA 1
ATOM 984 C C . ARG A 1 125 ? -2.613 3.778 18.725 1.00 85.62 125 ARG A C 1
ATOM 986 O O . ARG A 1 125 ? -1.668 3.058 18.422 1.00 85.62 125 ARG A O 1
ATOM 993 N N . GLY A 1 126 ? -3.879 3.377 18.658 1.00 87.00 126 GLY A N 1
ATOM 994 C CA . GLY A 1 126 ? -4.271 2.095 18.069 1.00 87.00 126 GLY A CA 1
ATOM 995 C C . GLY A 1 126 ? -4.237 2.159 16.547 1.00 87.00 126 GLY A C 1
ATOM 996 O O . GLY A 1 126 ? -4.707 3.136 15.965 1.00 87.00 126 GLY A O 1
ATOM 997 N N . ILE A 1 127 ? -3.687 1.125 15.920 1.00 89.00 127 ILE A N 1
ATOM 998 C CA . ILE A 1 127 ? -3.738 0.911 14.478 1.00 89.00 127 ILE A CA 1
ATOM 999 C C . ILE A 1 127 ? -4.664 -0.277 14.224 1.00 89.00 127 ILE A C 1
ATOM 1001 O O . ILE A 1 127 ? -4.378 -1.374 14.709 1.00 89.00 127 ILE A O 1
ATOM 1005 N N . PRO A 1 128 ? -5.788 -0.063 13.518 1.00 89.81 128 PRO A N 1
ATOM 1006 C CA . PRO A 1 128 ? -6.701 -1.144 13.181 1.00 89.81 128 PRO A CA 1
ATOM 1007 C C . PRO A 1 128 ? -6.086 -2.089 12.144 1.00 89.81 128 PRO A C 1
ATOM 1009 O O . PRO A 1 128 ? -5.243 -1.688 11.337 1.00 89.81 128 PRO A O 1
ATOM 1012 N N . VAL A 1 129 ? -6.575 -3.329 12.140 1.00 93.31 129 VAL A N 1
ATOM 1013 C CA . VAL A 1 129 ? -6.333 -4.311 11.073 1.00 93.31 129 VAL A CA 1
ATOM 1014 C C . VAL A 1 129 ? -6.815 -3.740 9.741 1.00 93.31 129 VAL A C 1
ATOM 1016 O O . VAL A 1 129 ? -7.864 -3.092 9.676 1.00 93.31 129 VAL A O 1
ATOM 1019 N N . LEU A 1 130 ? -6.074 -4.004 8.664 1.00 93.06 130 LEU A N 1
ATOM 1020 C CA . LEU A 1 130 ? -6.400 -3.459 7.346 1.00 93.06 130 LEU A CA 1
ATOM 1021 C C . LEU A 1 130 ? -7.794 -3.890 6.860 1.00 93.06 130 LEU A C 1
ATOM 1023 O O . LEU A 1 130 ? -8.554 -3.066 6.358 1.00 93.06 130 LEU A O 1
ATOM 1027 N N . ALA A 1 131 ? -8.153 -5.161 7.061 1.00 92.75 131 ALA A N 1
ATOM 1028 C CA . ALA A 1 131 ? -9.467 -5.693 6.698 1.00 92.75 131 ALA A CA 1
ATOM 1029 C C . ALA A 1 131 ? -10.611 -4.933 7.388 1.00 92.75 131 ALA A C 1
ATOM 1031 O O . ALA A 1 131 ? -11.594 -4.582 6.740 1.00 92.75 131 ALA A O 1
ATOM 1032 N N . THR A 1 132 ? -10.449 -4.591 8.670 1.00 91.88 132 THR A N 1
ATOM 1033 C CA . THR A 1 132 ? -11.439 -3.805 9.417 1.00 91.88 132 THR A CA 1
ATOM 1034 C C . THR A 1 132 ? -11.591 -2.397 8.844 1.00 91.88 132 THR A C 1
ATOM 1036 O O . THR A 1 132 ? -12.705 -1.888 8.784 1.00 91.88 132 THR A O 1
ATOM 1039 N N . VAL A 1 133 ? -10.500 -1.765 8.394 1.00 93.44 133 VAL A N 1
ATOM 1040 C CA . VAL A 1 133 ? -10.555 -0.439 7.747 1.00 93.44 133 VAL A CA 1
ATOM 1041 C C . VAL A 1 133 ? -11.379 -0.485 6.461 1.00 93.44 133 VAL A C 1
ATOM 1043 O O . VAL A 1 133 ? -12.168 0.424 6.218 1.00 93.44 133 VAL A O 1
ATOM 1046 N N . TYR A 1 134 ? -11.227 -1.536 5.655 1.00 93.69 134 TYR A N 1
ATOM 1047 C CA . TYR A 1 134 ? -12.007 -1.699 4.429 1.00 93.69 134 TYR A CA 1
ATOM 1048 C C . TYR A 1 134 ? -13.477 -2.011 4.708 1.00 93.69 134 TYR A C 1
ATOM 1050 O O . TYR A 1 134 ? -14.350 -1.316 4.190 1.00 93.69 134 TYR A O 1
ATOM 1058 N N . GLN A 1 135 ? -13.754 -2.960 5.605 1.00 91.69 135 GLN A N 1
ATOM 1059 C CA . GLN A 1 135 ? -15.120 -3.309 6.012 1.00 91.69 135 GLN A CA 1
ATOM 1060 C C . GLN A 1 135 ? -15.883 -2.104 6.574 1.00 91.69 135 GLN A C 1
ATOM 1062 O O . GLN A 1 135 ? -17.054 -1.906 6.264 1.00 91.69 135 GLN A O 1
ATOM 1067 N N . GLN A 1 136 ? -15.210 -1.256 7.359 1.00 89.94 136 GLN A N 1
ATOM 1068 C CA . GLN A 1 136 ? -15.793 -0.031 7.911 1.00 89.94 136 GLN A CA 1
ATOM 1069 C C . GLN A 1 136 ? -16.314 0.939 6.848 1.00 89.94 136 GLN A C 1
ATOM 1071 O O . GLN A 1 136 ? -17.152 1.780 7.174 1.00 89.94 136 GLN A O 1
ATOM 1076 N N . GLU A 1 137 ? -15.808 0.871 5.623 1.00 89.69 137 GLU A N 1
ATOM 1077 C CA . GLU A 1 137 ? -16.159 1.764 4.516 1.00 89.69 137 GLU A CA 1
ATOM 1078 C C . GLU A 1 137 ? -16.897 0.999 3.399 1.00 89.69 137 GLU A C 1
ATOM 1080 O O . GLU A 1 137 ? -17.015 1.497 2.285 1.00 89.69 137 GLU A O 1
ATOM 1085 N N . GLY A 1 138 ? -17.400 -0.211 3.694 1.00 88.88 138 GLY A N 1
ATOM 1086 C CA . GLY A 1 138 ? -18.170 -1.035 2.757 1.00 88.88 138 GLY A CA 1
ATOM 1087 C C . GLY A 1 138 ? -17.342 -1.679 1.641 1.00 88.88 138 GLY A C 1
ATOM 1088 O O . GLY A 1 138 ? -17.911 -2.177 0.674 1.00 88.88 138 GLY A O 1
ATOM 1089 N N . LEU A 1 139 ? -16.010 -1.670 1.749 1.00 88.50 139 LEU A N 1
ATOM 1090 C CA . LEU A 1 139 ? -15.115 -2.301 0.780 1.00 88.50 139 LEU A CA 1
ATOM 1091 C C . LEU A 1 139 ? -14.895 -3.781 1.134 1.00 88.50 139 LEU A C 1
ATOM 1093 O O . LEU A 1 139 ? -14.786 -4.109 2.323 1.00 88.50 139 LEU A O 1
ATOM 1097 N N . PRO A 1 140 ? -14.779 -4.674 0.132 1.00 89.56 140 PRO A N 1
ATOM 1098 C CA . PRO A 1 140 ? -14.530 -6.084 0.389 1.00 89.56 140 PRO A CA 1
ATOM 1099 C C . PRO A 1 140 ? -13.186 -6.263 1.096 1.00 89.56 140 PRO A C 1
ATOM 1101 O O . PRO A 1 140 ? -12.214 -5.554 0.826 1.00 89.56 140 PRO A O 1
ATOM 1104 N N . ALA A 1 141 ? -13.125 -7.211 2.030 1.00 86.81 141 ALA A N 1
ATOM 1105 C CA . ALA A 1 141 ? -11.861 -7.545 2.666 1.00 86.81 141 ALA A CA 1
ATOM 1106 C C . ALA A 1 141 ? -10.903 -8.130 1.611 1.00 86.81 141 ALA A C 1
ATOM 1108 O O . ALA A 1 141 ? -11.337 -8.925 0.776 1.00 86.81 141 ALA A O 1
ATOM 1109 N N . PRO A 1 142 ? -9.612 -7.761 1.629 1.00 83.56 142 PRO A N 1
ATOM 1110 C CA . PRO A 1 142 ? -8.644 -8.317 0.700 1.00 83.56 142 PRO A CA 1
ATOM 1111 C C . PRO A 1 142 ? -8.581 -9.833 0.889 1.00 83.56 142 PRO A C 1
ATOM 1113 O O . PRO A 1 142 ? -8.358 -10.306 2.005 1.00 83.56 142 PRO A O 1
ATOM 1116 N N . GLY A 1 143 ? -8.759 -10.581 -0.202 1.00 81.75 143 GLY A N 1
ATOM 1117 C CA . GLY A 1 143 ? -8.584 -12.030 -0.192 1.00 81.75 143 GLY A CA 1
ATOM 1118 C C . GLY A 1 143 ? -7.157 -12.432 0.212 1.00 81.75 143 GLY A C 1
ATOM 1119 O O . GLY A 1 143 ? -6.236 -11.604 0.127 1.00 81.75 143 GLY A O 1
ATOM 1120 N N . PRO A 1 144 ? -6.948 -13.689 0.643 1.00 82.38 144 PRO A N 1
ATOM 1121 C CA . PRO A 1 144 ? -5.626 -14.184 1.008 1.00 82.38 144 PRO A CA 1
ATOM 1122 C C . PRO A 1 144 ? -4.647 -14.057 -0.165 1.00 82.38 144 PRO A C 1
ATOM 1124 O O . PRO A 1 144 ? -5.025 -14.170 -1.333 1.00 82.38 144 PRO A O 1
ATOM 1127 N N . ALA A 1 145 ? -3.372 -13.811 0.143 1.00 82.44 145 ALA A N 1
ATOM 1128 C CA . ALA A 1 145 ? -2.346 -13.736 -0.889 1.00 82.44 145 ALA A CA 1
ATOM 1129 C C . ALA A 1 145 ? -2.157 -15.120 -1.546 1.00 82.44 145 ALA A C 1
ATOM 1131 O O . ALA A 1 145 ? -2.046 -16.118 -0.826 1.00 82.44 145 ALA A O 1
ATOM 1132 N N . PRO A 1 146 ? -2.083 -15.214 -2.887 1.00 85.81 146 PRO A N 1
ATOM 1133 C CA . PRO A 1 146 ? -1.741 -16.459 -3.561 1.00 85.81 146 PRO A CA 1
ATOM 1134 C C . PRO A 1 146 ? -0.362 -16.951 -3.104 1.00 85.81 146 PRO A C 1
ATOM 1136 O O . PRO A 1 146 ? 0.539 -16.159 -2.822 1.00 85.81 146 PRO A O 1
ATOM 1139 N N . ALA A 1 147 ? -0.169 -18.271 -3.071 1.00 86.25 147 ALA A N 1
ATOM 1140 C CA . ALA A 1 147 ? 1.032 -18.890 -2.500 1.00 86.25 147 ALA A CA 1
ATOM 1141 C C . ALA A 1 147 ? 2.349 -18.351 -3.094 1.00 86.25 14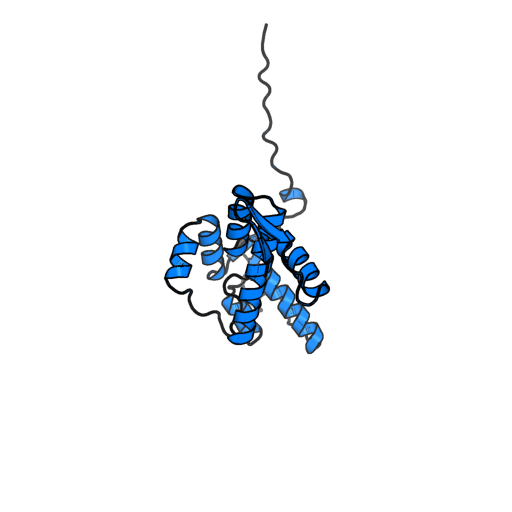7 ALA A C 1
ATOM 1143 O O . ALA A 1 147 ? 3.331 -18.172 -2.375 1.00 86.25 147 ALA A O 1
ATOM 1144 N N . ALA A 1 148 ? 2.373 -18.044 -4.395 1.00 85.19 148 ALA A N 1
ATOM 1145 C CA . ALA A 1 148 ? 3.539 -17.456 -5.053 1.00 85.19 148 ALA A CA 1
ATOM 1146 C C . ALA A 1 148 ? 3.895 -16.067 -4.494 1.00 85.19 148 ALA A C 1
ATOM 1148 O O . ALA A 1 148 ? 5.065 -15.765 -4.272 1.00 85.19 148 ALA A O 1
ATOM 1149 N N . GLU A 1 149 ? 2.890 -15.238 -4.220 1.00 86.12 149 GLU A N 1
ATOM 1150 C CA . GLU A 1 149 ? 3.081 -13.914 -3.634 1.00 86.12 149 GLU A CA 1
ATOM 1151 C C . GLU A 1 149 ? 3.544 -14.019 -2.176 1.00 86.12 149 GLU A C 1
ATOM 1153 O O . GLU A 1 149 ? 4.487 -13.332 -1.778 1.00 86.12 149 GLU A O 1
ATOM 1158 N N . ALA A 1 150 ? 2.964 -14.946 -1.408 1.00 86.81 150 ALA A N 1
ATOM 1159 C CA . ALA A 1 150 ? 3.381 -15.219 -0.034 1.00 86.81 150 ALA A CA 1
ATOM 1160 C C . ALA A 1 150 ? 4.859 -15.648 0.054 1.00 86.81 150 ALA A C 1
ATOM 1162 O O . ALA A 1 150 ? 5.586 -15.162 0.921 1.00 86.81 150 ALA A O 1
ATOM 1163 N N . ARG A 1 151 ? 5.338 -16.479 -0.886 1.00 87.25 151 ARG A N 1
ATOM 1164 C CA . ARG A 1 151 ? 6.762 -16.855 -0.984 1.00 87.25 151 ARG A CA 1
ATOM 1165 C C . ARG A 1 151 ? 7.655 -15.635 -1.196 1.00 87.25 151 ARG A C 1
ATOM 1167 O O . ARG A 1 151 ? 8.667 -15.502 -0.521 1.00 87.25 151 ARG A O 1
ATOM 1174 N N . VAL A 1 152 ? 7.276 -14.726 -2.097 1.00 86.81 152 VAL A N 1
ATOM 1175 C CA . VAL A 1 152 ? 8.055 -13.504 -2.368 1.00 86.81 152 VAL A CA 1
ATOM 1176 C C . VAL A 1 152 ? 8.091 -12.579 -1.152 1.00 86.81 152 VAL A C 1
ATOM 1178 O O . VAL A 1 152 ? 9.134 -11.995 -0.865 1.00 86.81 152 VAL A O 1
ATOM 1181 N N . VAL A 1 153 ? 6.975 -12.455 -0.429 1.00 88.44 153 VAL A N 1
ATOM 1182 C CA . VAL A 1 153 ? 6.898 -11.686 0.823 1.00 88.44 153 VAL A CA 1
ATOM 1183 C C . VAL A 1 153 ? 7.800 -12.289 1.901 1.00 88.44 153 VAL A C 1
ATOM 1185 O O . VAL A 1 153 ? 8.477 -11.541 2.599 1.00 88.44 153 VAL A O 1
ATOM 1188 N N . ALA A 1 154 ? 7.852 -13.618 2.011 1.00 88.94 154 ALA A N 1
ATOM 1189 C CA . ALA A 1 154 ? 8.667 -14.313 3.006 1.00 88.94 154 ALA A CA 1
ATOM 1190 C C . ALA A 1 154 ? 10.186 -14.136 2.801 1.00 88.94 154 ALA A C 1
ATOM 1192 O O . ALA A 1 154 ? 10.943 -14.262 3.757 1.00 88.94 154 ALA A O 1
ATOM 1193 N N . LEU A 1 155 ? 10.642 -13.802 1.585 1.00 90.19 155 LEU A N 1
ATOM 1194 C CA . LEU A 1 155 ? 12.066 -13.572 1.290 1.00 90.19 155 LEU A CA 1
ATOM 1195 C C . LEU A 1 155 ? 12.633 -12.289 1.915 1.00 90.19 155 LEU A C 1
ATOM 1197 O O . LEU A 1 155 ? 13.849 -12.128 1.976 1.00 90.19 155 LEU A O 1
ATOM 1201 N N . ASP A 1 156 ? 11.783 -11.332 2.289 1.00 90.69 156 ASP A N 1
ATOM 1202 C CA . ASP A 1 156 ? 12.208 -10.041 2.827 1.00 90.69 156 ASP A CA 1
ATOM 1203 C C . ASP A 1 156 ? 11.649 -9.873 4.250 1.00 90.69 156 ASP A C 1
ATOM 1205 O O . ASP A 1 156 ? 10.447 -9.631 4.399 1.00 90.69 156 ASP A O 1
ATOM 1209 N N . PRO A 1 157 ? 12.485 -9.997 5.301 1.00 91.25 157 PRO A N 1
ATOM 1210 C CA . PRO A 1 157 ? 12.021 -9.982 6.688 1.00 91.25 157 PRO A CA 1
ATOM 1211 C C . PRO A 1 157 ? 11.241 -8.718 7.059 1.00 91.25 157 PRO A C 1
ATOM 1213 O O . PRO A 1 157 ? 10.237 -8.798 7.764 1.00 91.25 157 PRO A O 1
ATOM 1216 N N . ALA A 1 158 ? 11.652 -7.555 6.544 1.00 90.38 158 ALA A N 1
ATOM 1217 C CA . ALA A 1 158 ? 10.979 -6.290 6.824 1.00 90.38 158 ALA A CA 1
ATOM 1218 C C . ALA A 1 158 ? 9.584 -6.244 6.182 1.00 90.38 158 ALA A C 1
ATOM 1220 O O . ALA A 1 158 ? 8.619 -5.780 6.795 1.00 90.38 158 ALA A O 1
ATOM 1221 N N . VAL A 1 159 ? 9.457 -6.766 4.958 1.00 92.62 159 VAL A N 1
ATOM 1222 C CA . VAL A 1 159 ? 8.157 -6.870 4.281 1.00 92.62 159 VAL A CA 1
ATOM 1223 C C . VAL A 1 159 ? 7.278 -7.900 4.980 1.00 92.62 159 VAL A C 1
ATOM 1225 O O . VAL A 1 159 ? 6.100 -7.627 5.193 1.00 92.62 159 VAL A O 1
ATOM 1228 N N . HIS A 1 160 ? 7.829 -9.047 5.376 1.00 92.38 160 HIS A N 1
ATOM 1229 C CA . HIS A 1 160 ? 7.089 -10.072 6.105 1.00 92.38 160 HIS A CA 1
ATOM 1230 C C . HIS A 1 160 ? 6.520 -9.529 7.424 1.00 92.38 160 HIS A C 1
ATOM 1232 O O . HIS A 1 160 ? 5.315 -9.624 7.649 1.00 92.38 160 HIS A O 1
ATOM 1238 N N . GLN A 1 161 ? 7.344 -8.866 8.244 1.00 92.31 161 GLN A N 1
ATOM 1239 C CA . GLN A 1 161 ? 6.899 -8.213 9.482 1.00 92.31 161 GLN A CA 1
ATOM 1240 C C . GLN A 1 161 ? 5.791 -7.185 9.225 1.00 92.31 161 GLN A C 1
ATOM 1242 O O . GLN A 1 161 ? 4.786 -7.156 9.939 1.00 92.31 161 GLN A O 1
ATOM 1247 N N . PHE A 1 162 ? 5.939 -6.369 8.175 1.00 92.69 162 PHE A N 1
ATOM 1248 C CA . PHE A 1 162 ? 4.902 -5.423 7.776 1.00 92.69 162 PHE A CA 1
ATOM 1249 C C . PHE A 1 162 ? 3.593 -6.136 7.423 1.00 92.69 162 PHE A C 1
ATOM 1251 O O . PHE A 1 162 ? 2.548 -5.741 7.933 1.00 92.69 162 PHE A O 1
ATOM 1258 N N . VAL A 1 163 ? 3.631 -7.192 6.608 1.00 92.75 163 VAL A N 1
ATOM 1259 C CA . VAL A 1 163 ? 2.431 -7.951 6.223 1.00 92.75 163 VAL A CA 1
ATOM 1260 C C . VAL A 1 163 ? 1.761 -8.573 7.444 1.00 92.75 163 VAL A C 1
ATOM 1262 O O . VAL A 1 163 ? 0.557 -8.405 7.616 1.00 92.75 163 VAL A O 1
ATOM 1265 N N . THR A 1 164 ? 2.523 -9.183 8.351 1.00 91.75 164 THR A N 1
ATOM 1266 C CA . THR A 1 164 ? 1.992 -9.722 9.612 1.00 91.75 16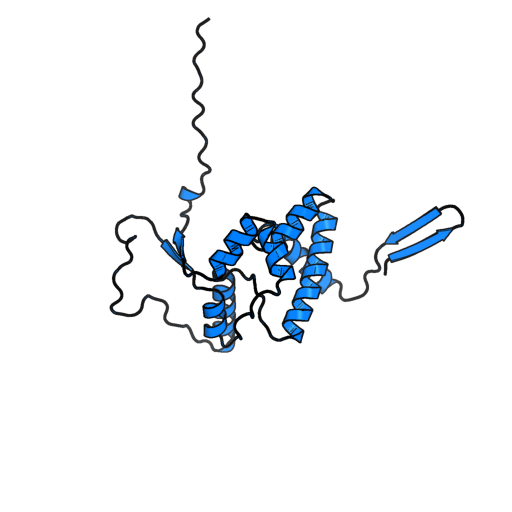4 THR A CA 1
ATOM 1267 C C . THR A 1 164 ? 1.301 -8.635 10.443 1.00 91.75 164 THR A C 1
ATOM 1269 O O . THR A 1 164 ? 0.204 -8.849 10.961 1.00 91.75 164 THR A O 1
ATOM 1272 N N . SER A 1 165 ? 1.870 -7.423 10.493 1.00 91.38 165 SER A N 1
ATOM 1273 C CA . SER A 1 165 ? 1.268 -6.284 11.203 1.00 91.38 165 SER A CA 1
ATOM 1274 C C . SER A 1 165 ? -0.070 -5.814 10.613 1.00 91.38 165 SER A C 1
ATOM 1276 O O . SER A 1 165 ? -0.857 -5.191 11.324 1.00 91.38 165 SER A O 1
ATOM 1278 N N . LEU A 1 166 ? -0.363 -6.121 9.340 1.00 91.56 166 LEU A N 1
ATOM 1279 C CA . LEU A 1 166 ? -1.643 -5.778 8.706 1.00 91.56 166 LEU A CA 1
ATOM 1280 C C . LEU A 1 166 ? -2.803 -6.626 9.230 1.00 91.56 166 LEU A C 1
ATOM 1282 O O . LEU A 1 166 ? -3.949 -6.180 9.140 1.00 91.56 166 LEU A O 1
ATOM 1286 N N . HIS A 1 167 ? -2.504 -7.814 9.765 1.00 90.38 167 HIS A N 1
ATOM 1287 C CA . HIS A 1 167 ? -3.481 -8.779 10.269 1.00 90.38 167 HIS A CA 1
ATOM 1288 C C . HIS A 1 167 ? -3.745 -8.647 11.776 1.00 90.38 167 HIS A C 1
ATOM 1290 O O . HIS A 1 167 ? -4.722 -9.201 12.271 1.00 90.38 167 HIS A O 1
ATOM 1296 N N . VAL A 1 168 ? -2.921 -7.884 12.504 1.00 89.69 168 VAL A N 1
ATOM 1297 C CA . VAL A 1 168 ? -3.009 -7.744 13.964 1.00 89.69 168 VAL A CA 1
ATOM 1298 C C . VAL A 1 168 ? -3.251 -6.288 14.356 1.00 89.69 168 VAL A C 1
ATOM 1300 O O . VAL A 1 168 ? -2.544 -5.374 13.925 1.00 89.69 168 VAL A O 1
ATOM 1303 N N . THR A 1 169 ? -4.238 -6.061 15.229 1.00 89.00 169 THR A N 1
ATOM 1304 C CA . THR A 1 169 ? -4.414 -4.743 15.855 1.00 89.00 169 THR A CA 1
ATOM 1305 C C . THR A 1 169 ? -3.244 -4.504 16.794 1.00 89.00 169 THR A C 1
ATOM 1307 O O . THR A 1 169 ? -3.064 -5.239 17.760 1.00 89.00 169 THR A O 1
ATOM 1310 N N . HIS A 1 170 ? -2.476 -3.451 16.551 1.00 88.75 170 HIS A N 1
ATOM 1311 C CA . HIS A 1 170 ? -1.345 -3.095 17.399 1.00 88.75 170 HIS A CA 1
ATOM 1312 C C . HIS A 1 170 ? -1.402 -1.619 17.783 1.00 88.75 170 HIS A C 1
ATOM 1314 O O . HIS A 1 170 ? -2.059 -0.801 17.135 1.00 88.75 170 HIS A O 1
ATOM 1320 N N . ARG A 1 171 ? -0.732 -1.264 18.880 1.00 85.44 171 ARG A N 1
ATOM 1321 C CA . ARG A 1 171 ? -0.559 0.131 19.288 1.00 85.44 171 ARG A CA 1
ATOM 1322 C C . ARG A 1 171 ? 0.832 0.599 18.904 1.00 85.44 171 ARG A C 1
ATOM 1324 O O . ARG A 1 171 ? 1.804 -0.090 19.174 1.00 85.44 171 ARG A O 1
ATOM 1331 N N . GLN A 1 172 ? 0.915 1.779 18.302 1.00 84.31 172 GLN A N 1
ATOM 1332 C CA . GLN A 1 172 ? 2.187 2.446 18.041 1.00 84.31 172 GLN A CA 1
ATOM 1333 C C . GLN A 1 172 ? 2.333 3.664 18.955 1.00 84.31 172 GLN A C 1
ATOM 1335 O O . GLN A 1 172 ? 1.342 4.385 19.153 1.00 84.31 172 GLN A O 1
ATOM 1340 N N . PRO A 1 173 ? 3.533 3.932 19.492 1.00 82.81 173 PRO A N 1
ATOM 1341 C CA . PRO A 1 173 ? 3.807 5.197 20.154 1.00 82.81 173 PRO A CA 1
ATOM 1342 C C . PRO A 1 173 ? 3.619 6.348 19.156 1.00 82.81 173 PRO A C 1
ATOM 1344 O O . PRO A 1 173 ? 3.883 6.230 17.955 1.00 82.81 173 PRO A O 1
ATOM 1347 N N . ARG A 1 174 ? 3.089 7.476 19.626 1.00 77.88 174 ARG A N 1
ATOM 1348 C CA . ARG A 1 174 ? 3.164 8.729 18.882 1.00 77.88 174 ARG A CA 1
ATOM 1349 C C . ARG A 1 174 ? 4.554 9.285 19.141 1.00 77.88 174 ARG A C 1
ATOM 1351 O O . ARG A 1 174 ? 4.757 9.816 20.223 1.00 77.88 174 ARG A O 1
ATOM 1358 N N . CYS A 1 175 ? 5.445 9.210 18.150 1.00 59.66 175 CYS A N 1
ATOM 1359 C CA . CYS A 1 175 ? 6.659 10.020 18.181 1.00 59.66 175 CYS A CA 1
ATOM 1360 C C . CYS A 1 175 ? 6.257 11.470 18.424 1.00 59.66 175 CYS A C 1
ATOM 1362 O O . CYS A 1 175 ? 5.519 12.080 17.636 1.00 59.66 175 CYS A O 1
ATOM 1364 N N . THR A 1 176 ? 6.703 11.985 19.555 1.00 58.31 176 THR A N 1
ATOM 1365 C CA . THR A 1 176 ? 6.835 13.409 19.776 1.00 58.31 176 THR A CA 1
ATOM 1366 C C . THR A 1 176 ? 8.053 13.900 18.995 1.00 58.31 176 THR A C 1
ATOM 1368 O O . THR A 1 176 ? 8.854 13.113 18.495 1.00 58.31 176 THR A O 1
ATOM 1371 N N . ARG A 1 177 ? 8.189 15.216 18.836 1.00 50.91 177 ARG A N 1
ATOM 1372 C CA . ARG A 1 177 ? 9.326 15.802 18.112 1.00 50.91 177 ARG A CA 1
ATOM 1373 C C . ARG A 1 177 ? 10.678 15.473 18.781 1.00 50.91 177 ARG A C 1
ATOM 1375 O O . ARG A 1 177 ? 11.677 15.480 18.079 1.00 50.91 177 ARG A O 1
ATOM 1382 N N . GLN A 1 178 ? 10.675 15.166 20.084 1.00 57.25 178 GLN A N 1
ATOM 1383 C CA . GLN A 1 178 ? 11.845 14.788 20.890 1.00 57.25 178 GLN A CA 1
ATOM 1384 C C . GLN A 1 178 ? 12.308 13.342 20.636 1.00 57.25 178 GLN A C 1
ATOM 1386 O O . GLN A 1 178 ? 13.503 13.094 20.612 1.00 57.25 178 GLN A O 1
ATOM 1391 N N . ASP A 1 179 ? 11.397 12.411 20.328 1.00 53.53 179 ASP A N 1
ATOM 1392 C CA . ASP A 1 179 ? 11.741 11.005 20.025 1.00 53.53 179 ASP A CA 1
ATOM 1393 C C . ASP A 1 179 ? 12.395 10.819 18.636 1.00 53.53 179 ASP A C 1
ATOM 1395 O O . ASP A 1 179 ? 12.730 9.704 18.242 1.00 53.53 179 ASP A O 1
ATOM 1399 N N . CYS A 1 180 ? 12.487 11.892 17.841 1.00 45.34 180 CYS A N 1
ATOM 1400 C CA . CYS A 1 180 ? 13.070 11.893 16.497 1.00 45.34 180 CYS A CA 1
ATOM 1401 C C . CYS A 1 180 ? 14.541 12.334 16.472 1.00 45.34 180 CYS A C 1
ATOM 1403 O O . CYS A 1 180 ? 15.119 12.375 15.383 1.00 45.34 180 CYS A O 1
ATOM 1405 N N . GLU A 1 181 ? 15.137 12.694 17.613 1.00 40.91 181 GLU A N 1
ATOM 1406 C CA . GLU A 1 181 ? 16.582 12.905 17.664 1.00 40.91 181 GLU A CA 1
ATOM 1407 C C . GLU A 1 181 ? 17.268 11.538 17.548 1.00 40.91 181 GLU A C 1
ATOM 1409 O O . GLU A 1 181 ? 16.984 10.644 18.346 1.00 40.91 181 GLU A O 1
ATOM 1414 N N . PRO A 1 182 ? 18.117 11.315 16.528 1.00 47.75 182 PRO A N 1
ATOM 1415 C CA . PRO A 1 182 ? 18.928 10.113 16.499 1.00 47.75 182 PRO A CA 1
ATOM 1416 C C . PRO A 1 182 ? 19.811 10.148 17.744 1.00 47.75 182 PRO A C 1
ATOM 1418 O O . PRO A 1 182 ? 20.536 11.125 17.939 1.00 47.75 182 PRO A O 1
ATOM 1421 N N . GLU A 1 183 ? 19.734 9.113 18.585 1.00 48.28 183 GLU A N 1
ATOM 1422 C CA . GLU A 1 183 ? 20.667 8.939 19.694 1.00 48.28 183 GLU A CA 1
ATOM 1423 C C . GLU A 1 183 ? 22.078 9.009 19.112 1.00 48.28 183 GLU A C 1
ATOM 1425 O O . GLU A 1 183 ? 22.539 8.103 18.416 1.00 48.28 183 GLU A O 1
ATOM 1430 N N . THR A 1 184 ? 22.734 10.150 19.309 1.00 49.34 184 THR A N 1
ATOM 1431 C CA . THR A 1 184 ? 24.140 10.303 18.972 1.00 49.34 184 THR A CA 1
ATOM 1432 C C . THR A 1 184 ? 24.855 9.454 20.011 1.00 49.34 184 THR A C 1
ATOM 1434 O O . THR A 1 184 ? 24.742 9.774 21.196 1.00 49.34 184 THR A O 1
ATOM 1437 N N . PRO A 1 185 ? 25.529 8.351 19.636 1.00 48.12 185 PRO A N 1
ATOM 1438 C CA . PRO A 1 185 ? 26.281 7.589 20.614 1.00 48.12 185 PRO A CA 1
ATOM 1439 C C . PRO A 1 185 ? 27.317 8.544 21.200 1.00 48.12 185 PRO A C 1
ATOM 1441 O O . PRO A 1 185 ? 28.120 9.117 20.461 1.00 48.12 185 PRO A O 1
ATOM 1444 N N . ALA A 1 186 ? 27.236 8.776 22.510 1.00 47.62 186 ALA A N 1
ATOM 1445 C CA . ALA A 1 186 ? 28.184 9.595 23.242 1.00 47.62 186 ALA A CA 1
ATOM 1446 C C . ALA A 1 186 ? 29.582 9.014 23.005 1.00 47.62 186 ALA A C 1
ATOM 1448 O O . ALA A 1 186 ? 29.952 7.986 23.572 1.00 47.62 186 ALA A O 1
ATOM 1449 N N . GLY A 1 187 ? 30.330 9.638 22.096 1.00 47.66 187 GLY A N 1
ATOM 1450 C CA . GLY A 1 187 ? 31.719 9.314 21.836 1.00 47.66 187 GLY A CA 1
ATOM 1451 C C . GLY A 1 187 ? 32.522 9.656 23.077 1.00 47.66 187 GLY A C 1
ATOM 1452 O O . GLY A 1 187 ? 32.916 10.804 23.264 1.00 47.66 187 GLY A O 1
ATOM 1453 N N . GLY A 1 188 ? 32.747 8.662 23.933 1.00 49.22 188 GLY A N 1
ATOM 1454 C CA . GLY A 1 188 ? 33.791 8.722 24.942 1.00 49.22 188 GLY A CA 1
ATOM 1455 C C . GLY A 1 188 ? 35.125 8.884 24.224 1.00 49.22 188 GLY A C 1
ATOM 1456 O O . GLY A 1 188 ? 35.600 7.958 23.574 1.00 49.22 188 GLY A O 1
ATOM 1457 N N . HIS A 1 189 ? 35.697 10.082 24.292 1.00 52.47 189 HIS A N 1
ATOM 1458 C CA . HIS A 1 189 ? 37.079 10.332 23.905 1.00 52.47 189 HIS A CA 1
ATOM 1459 C C . HIS A 1 189 ? 37.977 9.614 24.928 1.00 52.47 189 HIS A C 1
ATOM 1461 O O . HIS A 1 189 ? 37.908 9.963 26.110 1.00 52.47 189 HIS A O 1
ATOM 1467 N N . PRO A 1 190 ? 38.805 8.621 24.552 1.00 51.12 190 PRO A N 1
ATOM 1468 C CA . PRO A 1 190 ? 39.847 8.160 25.452 1.00 51.12 190 PRO A CA 1
ATOM 1469 C C . PRO A 1 190 ? 40.908 9.260 25.541 1.00 51.12 190 PRO A C 1
ATOM 1471 O O . PRO A 1 190 ? 41.549 9.604 24.548 1.00 51.12 190 PRO A O 1
ATOM 1474 N N . ALA A 1 191 ? 41.074 9.830 26.733 1.00 52.75 191 ALA A N 1
ATOM 1475 C CA . ALA A 1 191 ? 42.237 10.638 27.063 1.00 52.75 191 ALA A CA 1
ATOM 1476 C C . ALA A 1 191 ? 43.498 9.784 26.842 1.00 52.75 191 ALA A C 1
ATOM 1478 O O . ALA A 1 191 ? 43.669 8.755 27.495 1.00 52.75 191 ALA A O 1
ATOM 1479 N N . GLN A 1 192 ? 44.351 10.180 25.896 1.00 50.44 192 GLN A N 1
ATOM 1480 C CA . GLN A 1 192 ? 45.694 9.620 25.757 1.00 50.44 192 GLN A CA 1
ATOM 1481 C C . GLN A 1 192 ? 46.642 10.371 26.701 1.00 50.44 192 GLN A C 1
ATOM 1483 O O . GLN A 1 192 ? 46.706 11.598 26.618 1.00 50.44 192 GLN A O 1
ATOM 1488 N N . PRO A 1 193 ? 47.378 9.678 27.584 1.00 63.25 193 PRO A N 1
ATOM 1489 C CA . PRO A 1 193 ? 48.568 10.223 28.215 1.00 63.25 193 PRO A CA 1
ATOM 1490 C C . PRO A 1 193 ? 49.790 9.967 27.318 1.00 63.25 193 PRO A C 1
ATOM 1492 O O . PRO A 1 193 ? 50.009 8.838 26.872 1.00 63.25 193 PRO A O 1
ATOM 1495 N N . GLY A 1 194 ? 50.574 11.014 27.069 1.00 48.69 194 GLY A N 1
ATOM 1496 C CA . GLY A 1 194 ? 51.841 10.977 26.339 1.00 48.69 194 GLY A CA 1
ATOM 1497 C C . GLY A 1 194 ? 52.490 12.346 26.333 1.00 48.69 194 GLY A C 1
ATOM 1498 O O . GLY A 1 194 ? 51.972 13.207 25.593 1.00 48.69 194 GLY A O 1
#

Radius of gyration: 23.18 Å; chains: 1; bounding box: 73×35×74 Å

Sequence (194 aa):
MPSVRQSAQHCYTGHITKQGASHVRWLLVQAAQHLDRHPGPLGAFVRKLQHRKNRSIAIVAAARKLVTLAWHVLGSGEPYRYAVPRVTQEKLARLRRRATGERRRTGPPAGRPRSTAYGTGQRTRGIPVLATVYQQEGLPAPGPAPAAEARVVALDPAVHQFVTSLHVTHRQPRCTRQDCEPETPAGGHPAQPG

Secondary structure (DSSP, 8-state):
-EEEEEETTEEEEEEEP--S-HHHHHHHHHHHHTGGG--SHHHHHHHHHHHHS-HHHHHHHHHHHHHHHHHHHHHH-PPPTT--HHHHHHHHHHHHHHHH-PPPPPSPPTTPPPPTTTTSS--EEEE--HHHHHHTTTPPPPPPPPHHHHHHHHT-HHHHHHHHHHHS-EEEE---SGGGS---------PPP-

pLDDT: mean 82.97, std 13.65, range [40.91, 94.62]

Foldseek 3Di:
DFDWDDDPPDIDGHDDPPPDDPVLLVVLLVVLVCLCVQLAPLVVQLVVVVVVDPNSVSSSVSSVVVVVVVVVCVVVVADDLQDQQVVLLVVLQVVCCVPPVDDDDDDDPPPDDDDPCPPVPFAKDKRDQNQVSQVVNVGHRHDDDPPVVVVSQVVDVSNVVSSVPNHDIDIDTDDDPVNPPDPPPPPDDPDDDD